Protein AF-A0A517KWH1-F1 (afdb_monomer_lite)

Foldseek 3Di:
DPVVVVDCCPPPDDLVVLQVVLLQQLEAPDAQELDDDPPDDDDPPGDDTNGNVVVCPPDPVSVVSDDNLSNQQVHEHEYAALQSVQRVLQVCVPPPRARAHYEYEPLPVDPVPVVRLVLLLVQQQQDPDDDVPSCVPRPHCCRSRVNHAEYEYECANPPDPLDPVVLVSLLSNLNRAAAHQKYKYKAFACQVVPPPCNPPDLQQDAQVNGRNRPPVVSCLCVVVSRVRNHDDDQQQKKWWWADDDGMIMIMIGGNVSQCVVQNPVSVVCLDPDLDAHSGTHMHRSVVNNCSSPVSDGPPDD

InterPro domains:
  IPR038883 Uncharacterized protein AN11006-like [PTHR42085] (2-237)
  IPR045518 2EXR domain [PF20150] (8-93)

Radius of gyration: 21.75 Å; chains: 1; bounding box: 51×53×61 Å

Organism: NCBI:txid50376

Secondary structure (DSSP, 8-state):
--HHHH-HHHHTS-HHHHHHHHHHHH--SS-EES---TTSPPPTTSPPP---HHHHTS-HHHHHH--SHHHHHSSPEEESSHHHHHHHHHHTTT-SS---EEEEEGGG--GGGHHHHHHHHHHH----SS-HHHHHHH--HHHH-TT--EEEEE-TT------HHHHHHHHHHHTS--SBSEEEEEEE-TTTT-TT-TTTTTTT--GGGGSS-S-TTT-TTHHHHHHHHB-S-GGGEEEEEEEETTEEEEEEEEHHHHHHHHHHHHHHHHHH-----SSEEEEEHHHHHHHHHH-------

Structure (mmCIF, N/CA/C/O backbone):
data_AF-A0A517KWH1-F1
#
_entry.id   AF-A0A517KWH1-F1
#
loop_
_atom_site.group_PDB
_atom_site.id
_atom_site.type_symbol
_atom_site.label_atom_id
_atom_site.label_alt_id
_atom_site.label_comp_id
_atom_site.label_asym_id
_atom_site.label_entity_id
_atom_site.label_seq_id
_atom_site.pdbx_PDB_ins_code
_atom_site.Cartn_x
_atom_site.Cartn_y
_atom_site.Cartn_z
_atom_site.occupancy
_atom_site.B_iso_or_equiv
_atom_site.auth_seq_id
_atom_site.auth_comp_id
_atom_site.auth_asym_id
_atom_site.auth_atom_id
_atom_site.pdbx_PDB_model_num
ATOM 1 N N . MET A 1 1 ? 31.999 -21.031 -29.086 1.00 64.69 1 MET A N 1
ATOM 2 C CA . MET A 1 1 ? 31.135 -21.518 -27.987 1.00 64.69 1 MET A CA 1
ATOM 3 C C . MET A 1 1 ? 30.601 -20.311 -27.239 1.00 64.69 1 MET A C 1
ATOM 5 O O . MET A 1 1 ? 31.388 -19.406 -26.995 1.00 64.69 1 MET A O 1
ATOM 9 N N . ASP A 1 2 ? 29.305 -20.266 -26.923 1.00 76.69 2 ASP A N 1
ATOM 10 C CA . ASP A 1 2 ? 28.747 -19.194 -26.087 1.00 76.69 2 ASP A CA 1
ATOM 11 C C . ASP A 1 2 ? 29.111 -19.473 -24.615 1.00 76.69 2 ASP A C 1
ATOM 13 O O . ASP A 1 2 ? 28.634 -20.470 -24.061 1.00 76.69 2 ASP A O 1
ATOM 17 N N . PRO A 1 3 ? 29.953 -18.645 -23.967 1.00 76.50 3 PRO A N 1
ATOM 18 C CA . PRO A 1 3 ? 30.351 -18.855 -22.574 1.00 76.50 3 PRO A CA 1
ATOM 19 C C . PRO A 1 3 ? 29.153 -18.869 -21.608 1.00 76.50 3 PRO A C 1
ATOM 21 O O . PRO A 1 3 ? 29.244 -19.447 -20.524 1.00 76.50 3 PRO A O 1
ATOM 24 N N . GLN A 1 4 ? 27.995 -18.317 -21.996 1.00 76.81 4 GLN A N 1
ATOM 25 C CA . GLN A 1 4 ? 26.771 -18.362 -21.188 1.00 76.81 4 GLN A CA 1
ATOM 26 C C . GLN A 1 4 ? 26.164 -19.770 -21.094 1.00 76.81 4 GLN A C 1
ATOM 28 O O . GLN A 1 4 ? 25.470 -20.065 -20.119 1.00 76.81 4 GLN A O 1
ATOM 33 N N . LEU A 1 5 ? 26.438 -20.657 -22.058 1.00 75.56 5 LEU A N 1
ATOM 34 C CA . LEU A 1 5 ? 25.998 -22.059 -22.014 1.00 75.56 5 LEU A CA 1
ATOM 35 C C . LEU A 1 5 ? 26.851 -22.909 -21.062 1.00 75.56 5 LEU A C 1
ATOM 37 O O . LEU A 1 5 ? 26.390 -23.945 -20.592 1.00 75.56 5 LEU A O 1
ATOM 41 N N . GLN A 1 6 ? 28.068 -22.459 -20.751 1.00 83.00 6 GLN A N 1
ATOM 42 C CA . GLN A 1 6 ? 29.006 -23.156 -19.863 1.00 83.00 6 GLN A CA 1
ATOM 43 C C . GLN A 1 6 ? 28.975 -22.641 -18.421 1.00 83.00 6 GLN A C 1
ATOM 45 O O . GLN A 1 6 ? 29.622 -23.210 -17.544 1.00 83.00 6 GLN A O 1
ATOM 50 N N . SER A 1 7 ? 28.224 -21.570 -18.152 1.00 87.12 7 SER A N 1
ATOM 51 C CA . SER A 1 7 ? 28.117 -21.013 -16.808 1.00 87.12 7 SER A CA 1
ATOM 52 C C . SER A 1 7 ? 27.519 -22.043 -15.837 1.00 87.12 7 SER A C 1
ATOM 54 O O . SER A 1 7 ? 26.443 -22.588 -16.117 1.00 87.12 7 SER A O 1
ATOM 56 N N . PRO A 1 8 ? 28.142 -22.281 -14.666 1.00 90.38 8 PRO A N 1
ATOM 57 C CA . PRO A 1 8 ? 27.564 -23.114 -13.610 1.00 90.38 8 PRO A CA 1
ATOM 58 C C . PRO A 1 8 ? 26.170 -22.643 -13.183 1.00 90.38 8 PRO A C 1
ATOM 60 O O . PRO A 1 8 ? 25.325 -23.464 -12.839 1.00 90.38 8 PRO A O 1
ATOM 63 N N . PHE A 1 9 ? 25.903 -21.336 -13.277 1.00 91.00 9 PHE A N 1
ATOM 64 C CA . PHE A 1 9 ? 24.603 -20.755 -12.951 1.00 91.00 9 PHE A CA 1
ATOM 65 C C . PHE A 1 9 ? 23.480 -21.291 -13.843 1.00 91.00 9 PHE A C 1
ATOM 67 O O . PHE A 1 9 ? 22.377 -21.505 -13.370 1.00 91.00 9 PHE A O 1
ATOM 74 N N . PHE A 1 10 ? 23.749 -21.547 -15.123 1.00 92.06 10 PHE A N 1
ATOM 75 C CA . PHE A 1 10 ? 22.728 -22.043 -16.048 1.00 92.06 10 PHE A CA 1
ATOM 76 C C . PHE A 1 10 ? 22.776 -23.552 -16.272 1.00 92.06 10 PHE A C 1
ATOM 78 O O . PHE A 1 10 ? 21.765 -24.142 -16.641 1.00 92.06 10 PHE A O 1
ATOM 85 N N . SER A 1 11 ? 23.946 -24.164 -16.093 1.00 91.38 11 SER A N 1
ATOM 86 C CA . SER A 1 11 ? 24.146 -25.600 -16.316 1.00 91.38 11 SER A CA 1
ATOM 87 C C . SER A 1 11 ? 23.861 -26.451 -15.080 1.00 91.38 11 SER A C 1
ATOM 89 O O . SER A 1 11 ? 23.525 -27.621 -15.231 1.00 91.38 11 SER A O 1
ATOM 91 N N . ARG A 1 12 ? 23.998 -25.895 -13.867 1.00 93.81 12 ARG A N 1
ATOM 92 C CA . ARG A 1 12 ? 23.832 -26.648 -12.610 1.00 93.81 12 ARG A CA 1
ATOM 93 C C . ARG A 1 12 ? 22.640 -26.207 -11.777 1.00 93.81 12 ARG A C 1
ATOM 95 O O . ARG A 1 12 ? 22.111 -27.022 -11.032 1.00 93.81 12 ARG A O 1
ATOM 102 N N . LEU A 1 13 ? 22.245 -24.938 -11.857 1.00 94.50 13 LEU A N 1
ATOM 103 C CA . LEU A 1 13 ? 21.139 -24.425 -11.056 1.00 94.50 13 LEU A CA 1
ATOM 104 C C . LEU A 1 13 ? 19.813 -24.672 -11.793 1.00 94.50 13 LEU A C 1
ATOM 106 O O . LEU A 1 13 ? 19.693 -24.204 -12.924 1.00 94.50 13 LEU A O 1
ATOM 110 N N . PRO A 1 14 ? 18.827 -25.367 -11.200 1.00 95.00 14 PRO A N 1
ATOM 111 C CA . PRO A 1 14 ? 17.491 -25.525 -11.779 1.00 95.00 14 PRO A CA 1
ATOM 112 C C . PRO A 1 14 ? 16.795 -24.183 -12.033 1.00 95.00 14 PRO A C 1
ATOM 114 O O . PRO A 1 14 ? 17.119 -23.183 -11.386 1.00 95.00 14 PRO A O 1
ATOM 117 N N . GLY A 1 15 ? 15.844 -24.162 -12.972 1.00 93.31 15 GLY A N 1
ATOM 118 C CA . GLY A 1 15 ? 15.121 -22.942 -13.354 1.00 93.31 15 GLY A CA 1
ATOM 119 C C . GLY A 1 15 ? 14.410 -22.290 -12.171 1.00 93.31 15 GLY A C 1
ATOM 120 O O . GLY A 1 15 ? 14.522 -21.086 -11.977 1.00 93.31 15 GLY A O 1
ATOM 121 N N . GLU A 1 16 ? 13.829 -23.103 -11.296 1.00 95.81 16 GLU A N 1
ATOM 122 C CA . GLU A 1 16 ? 13.066 -22.684 -10.122 1.00 95.81 16 GLU A CA 1
ATOM 123 C C . GLU A 1 16 ? 13.925 -21.905 -9.118 1.00 95.81 16 GLU A C 1
ATOM 125 O O . GLU A 1 16 ? 13.486 -20.914 -8.534 1.00 95.81 16 GLU A O 1
ATOM 130 N N . LEU A 1 17 ? 15.179 -22.324 -8.917 1.00 96.19 17 LEU A N 1
ATOM 131 C CA . LEU A 1 17 ? 16.104 -21.600 -8.044 1.00 96.19 17 LEU A CA 1
ATOM 132 C C . LEU A 1 17 ? 16.563 -20.292 -8.692 1.00 96.19 17 LEU A C 1
ATOM 134 O O . LEU A 1 17 ? 16.778 -19.305 -7.989 1.00 96.19 17 LEU A O 1
ATOM 138 N N . ARG A 1 18 ? 16.674 -20.249 -10.025 1.00 95.06 18 ARG A N 1
ATOM 139 C CA . ARG A 1 18 ? 16.948 -18.993 -10.732 1.00 95.06 18 ARG A CA 1
ATOM 140 C C . ARG A 1 18 ? 15.763 -18.031 -10.630 1.00 95.06 18 ARG A C 1
ATOM 142 O O . ARG A 1 18 ? 15.989 -16.870 -10.301 1.00 95.06 18 ARG A O 1
ATOM 149 N N . ASP A 1 19 ? 14.531 -18.519 -10.772 1.00 94.75 19 ASP A N 1
ATOM 150 C CA . ASP A 1 19 ? 13.294 -17.754 -10.555 1.00 94.75 19 ASP A CA 1
ATOM 151 C C . ASP A 1 19 ? 13.227 -17.131 -9.160 1.00 94.75 19 ASP A C 1
ATOM 153 O O . ASP A 1 19 ? 12.884 -15.953 -9.007 1.00 94.75 19 ASP A O 1
ATOM 157 N N . GLN A 1 20 ? 13.608 -17.891 -8.131 1.00 95.50 20 GLN A N 1
ATOM 158 C CA . GLN A 1 20 ? 13.705 -17.368 -6.768 1.00 95.50 20 GLN A CA 1
ATOM 159 C C . GLN A 1 20 ? 14.752 -16.254 -6.669 1.00 95.50 20 GLN A C 1
ATOM 161 O O . GLN A 1 20 ? 14.466 -15.199 -6.106 1.00 95.50 20 GLN A O 1
ATOM 166 N N . ILE A 1 21 ? 15.937 -16.439 -7.259 1.00 94.94 21 ILE A N 1
ATOM 167 C CA . ILE A 1 21 ? 16.989 -15.410 -7.276 1.00 94.94 21 ILE A CA 1
ATOM 168 C C . ILE A 1 21 ? 16.507 -14.141 -7.989 1.00 94.94 21 ILE A C 1
ATOM 170 O O . ILE A 1 21 ? 16.713 -13.040 -7.477 1.00 94.94 21 ILE A O 1
ATOM 174 N N . TRP A 1 22 ? 15.848 -14.269 -9.144 1.00 94.94 22 TRP A N 1
ATOM 175 C CA . TRP A 1 22 ? 15.300 -13.122 -9.875 1.00 94.94 22 TRP A CA 1
ATOM 176 C C . TRP A 1 22 ? 14.223 -12.412 -9.067 1.00 94.94 22 TRP A C 1
ATOM 178 O O . TRP A 1 22 ? 14.231 -11.186 -8.984 1.00 94.94 22 TRP A O 1
ATOM 188 N N . THR A 1 23 ? 13.349 -13.178 -8.416 1.00 95.38 23 THR A N 1
ATOM 189 C CA . THR A 1 23 ? 12.332 -12.651 -7.507 1.00 95.38 23 THR A CA 1
ATOM 190 C C . THR A 1 23 ? 12.981 -11.823 -6.403 1.00 95.38 23 THR A C 1
ATOM 192 O O . THR A 1 23 ? 12.647 -10.651 -6.274 1.00 95.38 23 THR A O 1
ATOM 195 N N . TYR A 1 24 ? 13.962 -12.371 -5.678 1.00 95.00 24 TYR A N 1
ATOM 196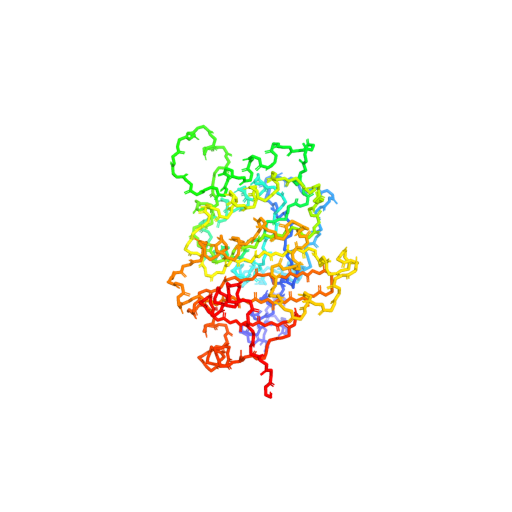 C CA . TYR A 1 24 ? 14.674 -11.634 -4.628 1.00 95.00 24 TYR A CA 1
ATOM 197 C C . TYR A 1 24 ? 15.389 -10.388 -5.159 1.00 95.00 24 TYR A C 1
ATOM 199 O O . TYR A 1 24 ? 15.424 -9.364 -4.484 1.00 95.00 24 TYR A O 1
ATOM 207 N N . ALA A 1 25 ? 15.934 -10.442 -6.375 1.00 95.31 25 ALA A N 1
ATOM 208 C CA . ALA A 1 25 ? 16.577 -9.292 -7.003 1.00 95.31 25 ALA A CA 1
ATOM 209 C C . ALA A 1 25 ? 15.582 -8.194 -7.430 1.00 95.31 25 ALA A C 1
ATOM 211 O O . ALA A 1 25 ? 15.972 -7.027 -7.520 1.00 95.31 25 ALA A O 1
ATOM 212 N N . LEU A 1 26 ? 14.325 -8.552 -7.707 1.00 95.69 26 LEU A N 1
ATOM 213 C CA . LEU A 1 26 ? 13.259 -7.638 -8.130 1.00 95.69 26 LEU A CA 1
ATOM 214 C C . LEU A 1 26 ? 12.362 -7.162 -6.983 1.00 95.69 26 LEU A C 1
ATOM 216 O O . LEU A 1 26 ? 11.577 -6.240 -7.191 1.00 95.69 26 LEU A O 1
ATOM 220 N N . THR A 1 27 ? 12.466 -7.751 -5.795 1.00 95.06 27 THR A N 1
ATOM 221 C CA . THR A 1 27 ? 11.714 -7.339 -4.604 1.00 95.06 27 THR A CA 1
ATOM 222 C C . THR A 1 27 ? 12.577 -6.518 -3.659 1.00 95.06 27 THR A C 1
ATOM 224 O O . THR A 1 27 ? 13.690 -6.916 -3.325 1.00 95.06 27 THR A O 1
ATOM 227 N N . SER A 1 28 ? 12.044 -5.401 -3.183 1.00 94.25 28 SER A N 1
ATOM 228 C CA . SER A 1 28 ? 12.644 -4.569 -2.150 1.00 94.25 28 SER A CA 1
ATOM 229 C C . SER A 1 28 ? 11.889 -4.732 -0.834 1.00 94.25 28 SER A C 1
ATOM 231 O O . SER A 1 28 ? 10.670 -4.893 -0.820 1.00 94.25 28 SER A O 1
ATOM 233 N N . SER A 1 29 ? 12.616 -4.678 0.283 1.00 90.94 29 SER A N 1
ATOM 234 C CA . SER A 1 29 ? 12.021 -4.598 1.622 1.00 90.94 29 SER A CA 1
ATOM 235 C C . SER A 1 29 ? 11.370 -3.238 1.882 1.00 90.94 29 SER A C 1
ATOM 237 O O . SER A 1 29 ? 10.411 -3.134 2.647 1.00 90.94 29 SER A O 1
ATOM 239 N N . ASP A 1 30 ? 11.889 -2.192 1.238 1.00 92.12 30 ASP A N 1
ATOM 240 C CA . ASP A 1 30 ? 11.407 -0.823 1.365 1.00 92.12 30 ASP A CA 1
ATOM 241 C C . ASP A 1 30 ? 10.475 -0.448 0.209 1.00 92.12 30 ASP A C 1
ATOM 243 O O . ASP A 1 30 ? 10.479 -1.063 -0.857 1.00 92.12 30 ASP A O 1
ATOM 247 N N . ALA A 1 31 ? 9.666 0.594 0.408 1.00 93.44 31 ALA A N 1
ATOM 248 C CA . ALA A 1 31 ? 8.836 1.119 -0.669 1.00 93.44 31 ALA A CA 1
ATOM 249 C C . ALA A 1 31 ? 9.701 1.709 -1.796 1.00 93.44 31 ALA A C 1
ATOM 251 O O . ALA A 1 31 ? 10.648 2.459 -1.537 1.00 93.44 31 ALA A O 1
ATOM 252 N N . ILE A 1 32 ? 9.332 1.440 -3.048 1.00 95.00 32 ILE A N 1
ATOM 253 C CA . ILE A 1 32 ? 9.915 2.104 -4.216 1.00 95.00 32 ILE A CA 1
ATOM 254 C C . ILE A 1 32 ? 9.277 3.492 -4.315 1.00 95.00 32 ILE A C 1
ATOM 256 O O . ILE A 1 32 ? 8.097 3.608 -4.636 1.00 95.00 32 ILE A O 1
ATOM 260 N N . VAL A 1 33 ? 10.048 4.532 -3.992 1.00 93.81 33 VAL A N 1
ATOM 261 C CA . VAL A 1 33 ? 9.560 5.915 -3.886 1.00 93.81 33 VAL A CA 1
ATOM 262 C C . VAL A 1 33 ? 9.630 6.632 -5.232 1.00 93.81 33 VAL A C 1
ATOM 264 O O . VAL A 1 33 ? 10.682 6.618 -5.872 1.00 93.81 33 VAL A O 1
ATOM 267 N N . ASP A 1 34 ? 8.516 7.255 -5.620 1.00 92.69 34 ASP A N 1
ATOM 268 C CA . ASP A 1 34 ? 8.318 8.068 -6.825 1.00 92.69 34 ASP A CA 1
ATOM 269 C C . ASP A 1 34 ? 8.974 7.456 -8.073 1.00 92.69 34 ASP A C 1
ATOM 271 O O . ASP A 1 34 ? 9.862 8.061 -8.688 1.00 92.69 34 ASP A O 1
ATOM 275 N N . PRO A 1 35 ? 8.597 6.218 -8.447 1.00 92.12 35 PRO A N 1
ATOM 276 C CA . PRO A 1 35 ? 9.143 5.589 -9.636 1.00 92.12 35 PRO A CA 1
ATOM 277 C C . PRO A 1 35 ? 8.790 6.412 -10.883 1.00 92.12 35 PRO A C 1
ATOM 279 O O . PRO A 1 35 ? 7.639 6.777 -11.108 1.00 92.12 35 PRO A O 1
ATOM 282 N N . THR A 1 36 ? 9.786 6.672 -11.730 1.00 86.88 36 THR A N 1
ATOM 283 C CA . THR A 1 36 ? 9.603 7.385 -12.998 1.00 86.88 36 THR A CA 1
ATOM 284 C C . THR A 1 36 ? 9.852 6.471 -14.193 1.00 86.88 36 THR A C 1
ATOM 286 O O . THR A 1 36 ? 10.631 5.515 -14.123 1.00 86.88 36 THR A O 1
ATOM 289 N N . ILE A 1 37 ? 9.187 6.782 -15.305 1.00 85.12 37 ILE A N 1
ATOM 290 C CA . ILE A 1 37 ? 9.353 6.117 -16.601 1.00 85.12 37 ILE A CA 1
ATOM 291 C C . ILE A 1 37 ? 9.860 7.179 -17.588 1.00 85.12 37 ILE A C 1
ATOM 293 O O . ILE A 1 37 ? 9.377 8.315 -17.536 1.00 85.12 37 ILE A O 1
ATOM 297 N N . PRO A 1 38 ? 10.833 6.860 -18.466 1.00 81.31 38 PRO A N 1
ATOM 298 C CA . PRO A 1 38 ? 11.287 7.787 -19.498 1.00 81.31 38 PRO A CA 1
ATOM 299 C C . PRO A 1 38 ? 10.110 8.357 -20.310 1.00 81.31 38 PRO A C 1
ATOM 301 O O . PRO A 1 38 ? 9.181 7.611 -20.615 1.00 81.31 38 PRO A O 1
ATOM 304 N N . PRO A 1 39 ? 10.137 9.652 -20.676 1.00 76.75 39 PRO A N 1
ATOM 305 C CA . PRO A 1 39 ? 11.286 10.563 -20.641 1.00 76.75 39 PRO A CA 1
ATOM 306 C C . PRO A 1 39 ? 11.468 11.345 -19.327 1.00 76.75 39 PRO A C 1
ATOM 308 O O . PRO A 1 39 ? 12.351 12.197 -19.257 1.00 76.75 39 PRO A O 1
ATOM 311 N N . TYR A 1 40 ? 10.664 11.091 -18.291 1.00 74.31 40 TYR A N 1
ATOM 312 C CA . TYR A 1 40 ? 10.671 11.917 -17.083 1.00 74.31 40 TYR A CA 1
ATOM 313 C C . TYR A 1 40 ? 11.932 11.671 -16.242 1.00 74.31 40 TYR A C 1
ATOM 315 O O . TYR A 1 40 ? 12.158 10.544 -15.777 1.00 74.31 40 TYR A O 1
ATOM 323 N N . PRO A 1 41 ? 12.779 12.699 -16.040 1.00 69.31 41 PRO A N 1
ATOM 324 C CA . PRO A 1 41 ? 14.007 12.535 -15.288 1.00 69.31 41 PRO A CA 1
ATOM 325 C C . PRO A 1 41 ? 13.679 12.260 -13.823 1.00 69.31 41 PRO A C 1
ATOM 327 O O . PRO A 1 41 ? 12.783 12.869 -13.239 1.00 69.31 41 PRO A O 1
ATOM 330 N N . ARG A 1 42 ? 14.448 11.356 -13.211 1.00 71.00 42 ARG A N 1
ATOM 331 C CA . ARG A 1 42 ? 14.459 11.251 -11.754 1.00 71.00 42 ARG A CA 1
ATOM 332 C C . ARG A 1 42 ? 14.964 12.562 -11.176 1.00 71.00 42 ARG A C 1
ATOM 334 O O . ARG A 1 42 ? 15.984 13.082 -11.630 1.00 71.00 42 ARG A O 1
ATOM 341 N N . THR A 1 43 ? 14.284 13.082 -10.165 1.00 67.31 43 THR A N 1
ATOM 342 C CA . THR A 1 43 ? 14.827 14.209 -9.405 1.00 67.31 43 THR A CA 1
ATOM 343 C C . THR A 1 43 ? 15.929 13.699 -8.472 1.00 67.31 43 THR A C 1
ATOM 345 O O . THR A 1 43 ? 15.909 12.548 -8.033 1.00 67.31 43 THR A O 1
ATOM 348 N N . ASN A 1 44 ? 16.898 14.554 -8.129 1.00 56.84 44 ASN A N 1
ATOM 349 C CA . ASN A 1 44 ? 18.002 14.202 -7.217 1.00 56.84 44 ASN A CA 1
ATOM 350 C C . ASN A 1 44 ? 17.532 13.793 -5.805 1.00 56.84 44 ASN A C 1
ATOM 352 O O . ASN A 1 44 ? 18.326 13.308 -5.004 1.00 56.84 44 ASN A O 1
ATOM 356 N N . PHE A 1 45 ? 16.250 13.995 -5.499 1.00 61.88 45 PHE A N 1
ATOM 3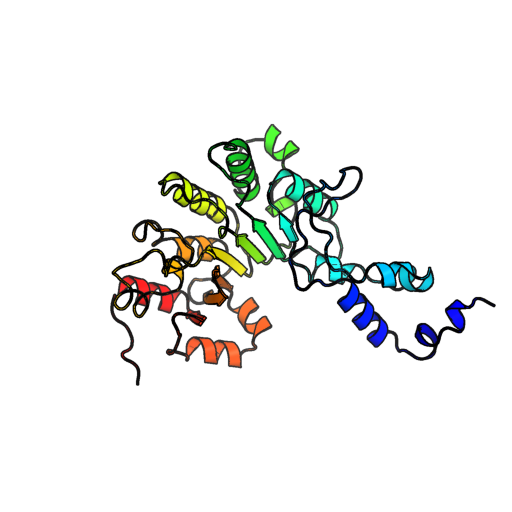57 C CA . PHE A 1 45 ? 15.631 13.692 -4.213 1.00 61.88 45 PHE A CA 1
ATOM 358 C C . PHE A 1 45 ? 14.979 12.303 -4.166 1.00 61.88 45 PHE A C 1
ATOM 360 O O . PHE A 1 45 ? 14.516 11.889 -3.104 1.00 61.88 45 PHE A O 1
ATOM 367 N N . GLN A 1 46 ? 14.961 11.565 -5.282 1.00 73.38 46 GLN A N 1
ATOM 368 C CA . GLN A 1 46 ? 14.394 10.219 -5.336 1.00 73.38 46 GLN A CA 1
ATOM 369 C C . GLN A 1 46 ? 15.446 9.175 -4.941 1.00 73.38 46 GLN A C 1
ATOM 371 O O . GLN A 1 46 ? 16.426 8.981 -5.672 1.00 73.38 46 GLN A O 1
ATOM 376 N N . PRO A 1 47 ? 15.275 8.469 -3.808 1.00 79.00 47 PRO A N 1
ATOM 377 C CA . PRO A 1 47 ? 16.217 7.438 -3.408 1.00 79.00 47 PRO A CA 1
ATOM 378 C C . PRO A 1 47 ? 16.266 6.332 -4.468 1.00 79.00 47 PRO A C 1
ATOM 380 O O . PRO A 1 47 ? 15.247 5.890 -5.007 1.00 79.00 47 PRO A O 1
ATOM 383 N N . LYS A 1 48 ? 17.474 5.857 -4.787 1.00 81.25 48 LYS A N 1
ATOM 384 C CA . LYS A 1 48 ? 17.623 4.678 -5.641 1.00 81.25 48 LYS A CA 1
ATOM 385 C C . LYS A 1 48 ? 17.083 3.469 -4.867 1.00 81.25 48 LYS A C 1
ATOM 387 O O . LYS A 1 48 ? 17.603 3.199 -3.785 1.00 81.25 48 LYS A O 1
ATOM 392 N N . PRO A 1 49 ? 16.083 2.739 -5.391 1.00 83.50 49 PRO A N 1
ATOM 393 C CA . PRO A 1 49 ? 15.580 1.567 -4.696 1.00 83.50 49 PRO A CA 1
ATOM 394 C C . PRO A 1 49 ? 16.696 0.523 -4.605 1.00 83.50 49 PRO A C 1
ATOM 396 O O . PRO A 1 49 ? 17.460 0.328 -5.560 1.00 83.50 49 PRO A O 1
ATOM 399 N N . SER A 1 50 ? 16.798 -0.133 -3.450 1.00 86.19 50 SER A N 1
ATOM 400 C CA . SER A 1 50 ? 17.729 -1.241 -3.246 1.00 86.19 50 SER A CA 1
ATOM 401 C C . SER A 1 50 ? 17.170 -2.477 -3.948 1.00 86.19 50 SER A C 1
ATOM 403 O O . SER A 1 50 ? 16.424 -3.259 -3.363 1.00 86.19 50 SER A O 1
ATOM 405 N N . LEU A 1 51 ? 17.459 -2.585 -5.246 1.00 89.19 51 LEU A N 1
ATOM 406 C CA . LEU A 1 51 ? 17.110 -3.723 -6.094 1.00 89.19 51 LEU A CA 1
ATOM 407 C C . LEU A 1 51 ? 18.385 -4.367 -6.640 1.00 89.19 51 LEU A C 1
ATOM 409 O O . LEU A 1 51 ? 19.345 -3.679 -7.002 1.00 89.19 51 LEU A O 1
ATOM 413 N N . GLY A 1 52 ? 18.357 -5.686 -6.807 1.00 88.69 52 GLY A N 1
ATOM 414 C CA . GLY A 1 52 ? 19.434 -6.490 -7.386 1.00 88.69 52 GLY A CA 1
ATOM 415 C C . GLY A 1 52 ? 19.568 -6.362 -8.908 1.00 88.69 52 GLY A C 1
ATOM 416 O O . GLY A 1 52 ? 20.045 -7.285 -9.560 1.00 88.69 52 GLY A O 1
ATOM 417 N N . VAL A 1 53 ? 19.164 -5.235 -9.508 1.00 87.62 53 VAL A N 1
ATOM 418 C CA . VAL A 1 53 ? 19.109 -5.056 -10.974 1.00 87.62 53 VAL A CA 1
ATOM 419 C C . VAL A 1 53 ? 20.465 -5.185 -11.667 1.00 87.62 53 VAL A C 1
ATOM 421 O O . VAL A 1 53 ? 20.509 -5.497 -12.854 1.00 87.62 53 VAL A O 1
ATOM 424 N N . SER A 1 54 ? 21.576 -4.976 -10.952 1.00 87.94 54 SER A N 1
ATOM 425 C CA . SER A 1 54 ? 22.921 -5.204 -11.496 1.00 87.94 54 SER A CA 1
ATOM 426 C C . SER A 1 54 ? 23.112 -6.662 -11.911 1.00 87.94 54 SER A C 1
ATOM 428 O O . SER A 1 54 ? 23.624 -6.919 -12.996 1.00 87.94 54 SER A O 1
ATOM 430 N N . LEU A 1 55 ? 22.617 -7.608 -11.101 1.00 88.25 55 LEU A N 1
ATOM 431 C CA . LEU A 1 55 ? 22.643 -9.034 -11.427 1.00 88.25 55 LEU A CA 1
ATOM 432 C C . LEU A 1 55 ? 21.840 -9.310 -12.702 1.00 88.25 55 LEU A C 1
ATOM 434 O O . LEU A 1 55 ? 22.306 -10.008 -13.602 1.00 88.25 55 LEU A O 1
ATOM 438 N N . LEU A 1 56 ? 20.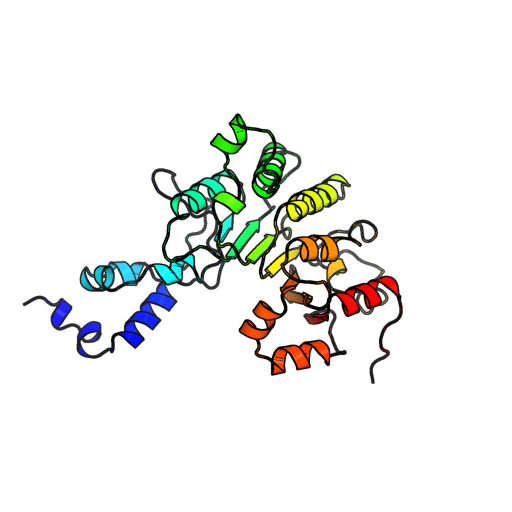664 -8.693 -12.808 1.00 88.12 56 LEU A N 1
ATOM 439 C CA . LEU A 1 56 ? 19.733 -8.877 -13.922 1.00 88.12 56 LEU A CA 1
ATOM 440 C C . LEU A 1 56 ? 20.271 -8.349 -15.261 1.00 88.12 56 LEU A C 1
ATOM 442 O O . LEU A 1 56 ? 19.818 -8.761 -16.325 1.00 88.12 56 LEU A O 1
ATOM 446 N N . ARG A 1 57 ? 21.264 -7.456 -15.216 1.00 88.56 57 ARG A N 1
ATOM 447 C CA . ARG A 1 57 ? 21.910 -6.861 -16.394 1.00 88.56 57 ARG A CA 1
ATOM 448 C C . ARG A 1 57 ? 23.248 -7.512 -16.748 1.00 88.56 57 ARG A C 1
ATOM 450 O O . ARG A 1 57 ? 23.943 -7.014 -17.627 1.00 88.56 57 ARG A O 1
ATOM 457 N N . THR A 1 58 ? 23.616 -8.613 -16.088 1.00 89.38 58 THR A N 1
ATOM 458 C CA . THR A 1 58 ? 24.943 -9.229 -16.261 1.00 89.38 58 THR A CA 1
ATOM 459 C C . THR A 1 58 ? 25.114 -9.885 -17.633 1.00 89.38 58 THR A C 1
ATOM 461 O O . THR A 1 58 ? 26.180 -9.776 -18.234 1.00 89.38 58 THR A O 1
ATOM 464 N N . CYS A 1 59 ? 24.091 -10.575 -18.155 1.00 88.38 59 CYS A N 1
ATOM 465 C CA . CYS A 1 59 ? 24.167 -11.191 -19.482 1.00 88.38 59 CYS A CA 1
ATOM 466 C C . CYS A 1 59 ? 22.808 -11.286 -20.190 1.00 88.38 59 CYS A C 1
ATOM 468 O O . CYS A 1 59 ? 21.748 -11.186 -19.571 1.00 88.38 59 CYS A O 1
ATOM 470 N N . LYS A 1 60 ? 22.855 -11.514 -21.510 1.00 89.56 60 LYS A N 1
ATOM 471 C CA . LYS A 1 60 ? 21.666 -11.598 -22.376 1.00 89.56 60 LYS A CA 1
ATOM 472 C C . LYS A 1 60 ? 20.729 -12.730 -21.965 1.00 89.56 60 LYS A C 1
ATOM 474 O O . LYS A 1 60 ? 19.518 -12.550 -22.012 1.00 89.56 60 LYS A O 1
ATOM 479 N N . ARG A 1 61 ? 21.276 -13.875 -21.547 1.00 91.19 61 ARG A N 1
ATOM 480 C CA . ARG A 1 61 ? 20.466 -15.019 -21.125 1.00 91.19 61 ARG A CA 1
ATOM 481 C C . ARG A 1 61 ? 19.679 -14.733 -19.850 1.00 91.19 61 ARG A C 1
ATOM 483 O O . ARG A 1 61 ? 18.504 -15.059 -19.804 1.00 91.19 61 ARG A O 1
ATOM 490 N N . ILE A 1 62 ? 20.289 -14.066 -18.863 1.00 92.31 62 ILE A N 1
ATOM 491 C CA . ILE A 1 62 ? 19.563 -13.605 -17.671 1.00 92.31 62 ILE A CA 1
ATOM 492 C C . ILE A 1 62 ? 18.408 -12.693 -18.109 1.00 92.31 62 ILE A C 1
ATOM 494 O O . ILE A 1 62 ? 17.264 -12.965 -17.777 1.00 92.31 62 ILE A O 1
ATOM 498 N N . HIS A 1 63 ? 18.686 -11.677 -18.932 1.00 89.44 63 HIS A N 1
ATOM 499 C CA . HIS A 1 63 ? 17.657 -10.759 -19.434 1.00 89.44 63 HIS A CA 1
ATOM 500 C C . HIS A 1 63 ? 16.510 -11.464 -20.184 1.00 89.44 63 HIS A C 1
ATOM 502 O O . HIS A 1 63 ? 15.380 -10.992 -20.142 1.00 89.44 63 HIS A O 1
ATOM 508 N N . ALA A 1 64 ? 16.788 -12.568 -20.882 1.00 90.25 64 ALA A N 1
ATOM 509 C CA . ALA A 1 64 ? 15.778 -13.334 -21.609 1.00 90.25 64 ALA A CA 1
ATOM 510 C C . ALA A 1 64 ? 14.937 -14.262 -20.712 1.00 90.25 64 ALA A C 1
ATOM 512 O O . ALA A 1 64 ? 13.789 -14.528 -21.051 1.00 90.25 64 ALA A O 1
ATOM 513 N N . GLU A 1 65 ? 15.492 -14.764 -19.603 1.00 91.94 65 GLU A N 1
ATOM 514 C CA . GLU A 1 65 ? 14.783 -15.671 -18.684 1.00 91.94 65 GLU A CA 1
ATOM 515 C C . GLU A 1 65 ? 13.969 -14.922 -17.606 1.00 91.94 65 GLU A C 1
ATOM 517 O O . GLU A 1 65 ? 13.001 -15.469 -17.086 1.00 91.94 65 GLU A O 1
ATOM 522 N N . ILE A 1 66 ? 14.323 -13.675 -17.266 1.00 92.88 66 ILE A N 1
ATOM 523 C CA . ILE A 1 66 ? 13.669 -12.940 -16.171 1.00 92.88 66 ILE A CA 1
ATOM 524 C C . ILE A 1 66 ? 12.207 -12.606 -16.483 1.00 92.88 66 ILE A C 1
ATOM 526 O O . ILE A 1 66 ? 11.897 -11.901 -17.443 1.00 92.88 66 ILE A O 1
ATOM 530 N N . SER A 1 67 ? 11.327 -12.959 -15.547 1.00 92.44 67 SER A N 1
ATOM 531 C CA . SER A 1 67 ? 10.000 -12.357 -15.431 1.00 92.44 67 SER A CA 1
ATOM 532 C C . SER A 1 67 ? 10.054 -11.068 -14.609 1.00 92.44 67 SER A C 1
ATOM 534 O O . SER A 1 67 ? 10.507 -11.070 -13.466 1.00 92.44 67 SER A O 1
ATOM 536 N N . VAL A 1 68 ? 9.547 -9.961 -15.162 1.00 91.75 68 VAL A N 1
ATOM 537 C CA . VAL A 1 68 ? 9.405 -8.684 -14.432 1.00 91.75 68 VAL A CA 1
ATOM 538 C C . VAL A 1 68 ? 8.205 -8.670 -13.485 1.00 91.75 68 VAL A C 1
ATOM 540 O O . VAL A 1 68 ? 8.057 -7.730 -12.710 1.00 91.75 68 VAL A O 1
ATOM 543 N N . ALA A 1 69 ? 7.359 -9.704 -13.505 1.00 94.69 69 ALA A N 1
ATOM 544 C CA . ALA A 1 69 ? 6.137 -9.751 -12.709 1.00 94.69 69 ALA A CA 1
ATOM 545 C C . ALA A 1 69 ? 6.346 -9.480 -11.203 1.00 94.69 69 ALA A C 1
ATOM 547 O O . ALA A 1 69 ? 5.610 -8.657 -10.650 1.00 94.69 69 ALA A O 1
ATOM 548 N N . PRO A 1 70 ? 7.373 -10.056 -10.537 1.00 95.56 70 PRO A N 1
ATOM 549 C CA . PRO A 1 70 ? 7.625 -9.790 -9.122 1.00 95.56 70 PRO A CA 1
ATOM 550 C C . PRO A 1 70 ? 7.909 -8.318 -8.812 1.00 95.56 70 PRO A C 1
ATOM 552 O O . PRO A 1 70 ? 7.615 -7.871 -7.706 1.00 95.56 70 PRO A O 1
ATOM 555 N N . LEU A 1 71 ? 8.441 -7.552 -9.775 1.00 95.31 71 LEU A N 1
ATOM 556 C CA . LEU A 1 71 ? 8.697 -6.126 -9.587 1.00 95.31 71 LEU A CA 1
ATOM 557 C C . LEU A 1 71 ? 7.400 -5.371 -9.287 1.00 95.31 71 LEU A C 1
ATOM 559 O O . LEU A 1 71 ? 7.384 -4.525 -8.403 1.00 95.31 71 LEU A O 1
ATOM 563 N N . TYR A 1 72 ? 6.316 -5.691 -9.988 1.00 95.75 72 TYR A N 1
ATOM 564 C CA . TYR A 1 72 ? 5.054 -4.962 -9.877 1.00 95.75 72 TYR A CA 1
ATOM 565 C C . TYR A 1 72 ? 4.116 -5.564 -8.835 1.00 95.75 72 TYR A C 1
ATOM 567 O O . TYR A 1 72 ? 3.504 -4.834 -8.060 1.00 95.75 72 TYR A O 1
ATOM 575 N N . SER A 1 73 ? 4.041 -6.894 -8.764 1.00 95.56 73 SER A N 1
ATOM 576 C CA . SER A 1 73 ? 3.043 -7.566 -7.929 1.00 95.56 73 SER A CA 1
ATOM 577 C C . SER A 1 73 ? 3.475 -7.767 -6.473 1.00 95.56 73 SER A C 1
ATOM 579 O O . SER A 1 73 ? 2.653 -8.177 -5.657 1.00 95.56 73 SER A O 1
ATOM 581 N N . ARG A 1 74 ? 4.762 -7.573 -6.143 1.00 95.75 74 ARG A N 1
ATOM 582 C CA . ARG A 1 74 ? 5.308 -7.832 -4.793 1.00 95.75 74 ARG A CA 1
ATOM 583 C C . ARG A 1 74 ? 5.968 -6.628 -4.134 1.00 95.75 74 ARG A C 1
ATOM 585 O O . ARG A 1 74 ? 6.325 -6.717 -2.964 1.00 95.75 74 ARG A O 1
ATOM 592 N N . ASN A 1 75 ? 6.164 -5.532 -4.861 1.00 97.19 75 ASN A N 1
ATOM 593 C CA . ASN A 1 75 ? 6.709 -4.314 -4.280 1.00 97.19 75 ASN A CA 1
ATOM 594 C C . ASN A 1 75 ? 5.593 -3.351 -3.914 1.00 97.19 75 ASN A C 1
ATOM 596 O O . ASN A 1 75 ? 4.574 -3.255 -4.593 1.00 97.19 75 ASN A O 1
ATOM 600 N N . ARG A 1 76 ? 5.854 -2.583 -2.862 1.00 97.06 76 ARG A N 1
ATOM 601 C CA . ARG A 1 76 ? 5.060 -1.419 -2.495 1.00 97.06 76 ARG A CA 1
ATOM 602 C C . ARG A 1 76 ? 5.598 -0.198 -3.228 1.00 97.06 76 ARG A C 1
ATOM 604 O O . ARG A 1 76 ? 6.785 0.120 -3.100 1.00 97.06 76 ARG A O 1
ATOM 611 N N . PHE A 1 77 ? 4.732 0.509 -3.941 1.00 97.12 77 PHE A N 1
ATOM 612 C CA . PHE A 1 77 ? 5.090 1.752 -4.627 1.00 97.12 77 PHE A CA 1
ATOM 613 C C . PHE A 1 77 ? 4.588 2.948 -3.832 1.00 97.12 77 PHE A C 1
ATOM 615 O O . PHE A 1 77 ? 3.397 3.045 -3.556 1.00 97.12 77 PHE A O 1
ATOM 622 N N . ARG A 1 78 ? 5.496 3.845 -3.445 1.00 96.12 78 ARG A N 1
ATOM 623 C CA . ARG A 1 78 ? 5.179 5.043 -2.664 1.00 96.12 78 ARG A CA 1
ATOM 624 C C . ARG A 1 78 ? 5.218 6.275 -3.556 1.00 96.12 78 ARG A C 1
ATOM 626 O O . ARG A 1 78 ? 6.221 6.481 -4.231 1.00 96.12 78 ARG A O 1
ATOM 633 N N . PHE A 1 79 ? 4.194 7.115 -3.480 1.00 94.31 79 PHE A N 1
ATOM 634 C CA . PHE A 1 79 ? 4.101 8.365 -4.231 1.00 94.31 79 PHE A CA 1
ATOM 635 C C . PHE A 1 79 ? 3.904 9.556 -3.300 1.00 94.31 79 PHE A C 1
ATOM 637 O O . PHE A 1 79 ? 3.119 9.470 -2.354 1.00 94.31 79 PHE A O 1
ATOM 644 N N . THR A 1 80 ? 4.581 10.669 -3.575 1.00 90.81 80 THR A N 1
ATOM 645 C CA . THR A 1 80 ? 4.375 11.936 -2.845 1.00 90.81 80 THR A CA 1
ATOM 646 C C . THR A 1 80 ? 3.382 12.875 -3.532 1.00 90.81 80 THR A C 1
ATOM 648 O O . THR A 1 80 ? 2.839 13.776 -2.895 1.00 90.81 80 THR A O 1
ATOM 651 N N . ASN A 1 81 ? 3.119 12.665 -4.825 1.00 88.88 81 ASN A N 1
ATOM 652 C CA . ASN A 1 81 ? 2.256 13.514 -5.645 1.00 88.88 81 ASN A CA 1
ATOM 653 C C . ASN A 1 81 ? 1.421 12.693 -6.646 1.00 88.88 81 ASN A C 1
ATOM 655 O O . ASN A 1 81 ? 1.837 11.626 -7.107 1.00 88.88 81 ASN A O 1
ATOM 659 N N . ALA A 1 82 ? 0.236 13.209 -6.986 1.00 90.56 82 ALA A N 1
ATOM 660 C CA . ALA A 1 82 ? -0.707 12.541 -7.881 1.00 90.56 82 ALA A CA 1
ATOM 661 C C . ALA A 1 82 ? -0.188 12.456 -9.324 1.00 90.56 82 ALA A C 1
ATOM 663 O O . ALA A 1 82 ? -0.355 11.417 -9.954 1.00 90.56 82 ALA A O 1
ATOM 664 N N . HIS A 1 83 ? 0.521 13.472 -9.819 1.00 88.81 83 HIS A N 1
ATOM 665 C CA . H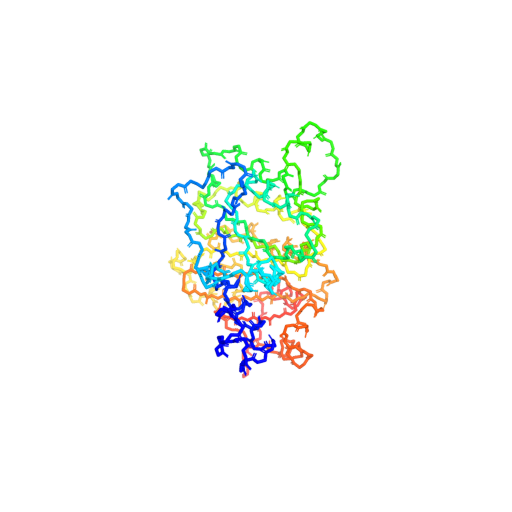IS A 1 83 ? 1.115 13.466 -11.156 1.00 88.81 83 HIS A CA 1
ATOM 666 C C . HIS A 1 83 ? 2.041 12.262 -11.420 1.00 88.81 83 HIS A C 1
ATOM 668 O O . HIS A 1 83 ? 1.876 11.548 -12.411 1.00 88.81 83 HIS A O 1
ATOM 674 N N . THR A 1 84 ? 2.997 12.002 -10.521 1.00 89.81 84 THR A N 1
ATOM 675 C CA . THR A 1 84 ? 3.940 10.872 -10.642 1.00 89.81 84 THR A CA 1
ATOM 676 C C . THR A 1 84 ? 3.199 9.545 -10.547 1.00 89.81 84 THR A C 1
ATOM 678 O O . THR A 1 84 ? 3.481 8.617 -11.306 1.00 89.81 84 THR A O 1
ATOM 681 N N . MET A 1 85 ? 2.224 9.472 -9.639 1.00 92.88 85 MET A N 1
ATOM 682 C CA . MET A 1 85 ? 1.371 8.303 -9.467 1.00 92.88 85 MET A CA 1
ATOM 683 C C . MET A 1 85 ? 0.564 7.999 -10.733 1.00 92.88 85 MET A C 1
ATOM 685 O O . MET A 1 85 ? 0.647 6.883 -11.237 1.00 92.88 85 MET A O 1
ATOM 689 N N . HIS A 1 86 ? -0.139 8.985 -11.292 1.00 92.38 86 HIS A N 1
ATOM 690 C CA . HIS A 1 86 ? -0.886 8.855 -12.541 1.00 92.38 86 HIS A CA 1
ATOM 691 C C . HIS A 1 86 ? 0.011 8.376 -13.678 1.00 92.38 86 HIS A C 1
ATOM 693 O O . HIS A 1 86 ? -0.282 7.371 -14.324 1.00 92.38 86 HIS A O 1
ATOM 699 N N . HIS A 1 87 ? 1.135 9.056 -13.904 1.00 91.25 87 HIS A N 1
ATOM 700 C CA . HIS A 1 87 ? 2.026 8.730 -15.010 1.00 91.25 87 HIS A CA 1
ATOM 701 C C . HIS A 1 87 ? 2.594 7.309 -14.886 1.00 91.25 87 HIS A C 1
ATOM 703 O O . HIS A 1 87 ? 2.607 6.549 -15.854 1.00 91.25 87 HIS A O 1
ATOM 709 N N . PHE A 1 88 ? 3.049 6.924 -13.691 1.00 94.00 88 PHE A N 1
ATOM 710 C CA . PHE A 1 88 ? 3.604 5.592 -13.477 1.00 94.00 88 PHE A CA 1
ATOM 711 C C . PHE A 1 88 ? 2.542 4.493 -13.573 1.00 94.00 88 PHE A C 1
ATOM 713 O O . PHE A 1 88 ? 2.776 3.478 -14.230 1.00 94.00 88 PHE A O 1
ATOM 720 N N . LEU A 1 89 ? 1.388 4.674 -12.927 1.00 95.12 89 LEU A N 1
ATOM 721 C CA . LEU A 1 89 ? 0.337 3.658 -12.887 1.00 95.12 89 LEU A CA 1
ATOM 722 C C . LEU A 1 89 ? -0.345 3.506 -14.251 1.00 95.12 89 LEU A C 1
ATOM 724 O O . LEU A 1 89 ? -0.464 2.383 -14.731 1.00 95.12 89 LEU A O 1
ATOM 728 N N . SER A 1 90 ? -0.689 4.604 -14.931 1.00 93.50 90 SER A N 1
ATOM 729 C CA . SER A 1 90 ? -1.312 4.552 -16.264 1.00 93.50 90 SER A CA 1
ATOM 730 C C . SER A 1 90 ? -0.429 3.849 -17.299 1.00 93.50 90 SER A C 1
ATOM 732 O O . SER A 1 90 ? -0.924 3.031 -18.071 1.00 93.50 90 SER A O 1
ATOM 734 N N . ALA A 1 91 ? 0.888 4.077 -17.269 1.00 93.44 91 ALA A N 1
ATOM 735 C CA . ALA A 1 91 ? 1.839 3.397 -18.148 1.00 93.44 91 ALA A CA 1
ATOM 736 C C . ALA A 1 91 ? 1.999 1.894 -17.844 1.00 93.44 91 ALA A C 1
ATOM 738 O O . ALA A 1 91 ? 2.463 1.143 -18.700 1.00 93.44 91 ALA A O 1
ATOM 739 N N . ASN A 1 92 ? 1.629 1.448 -16.639 1.00 94.25 92 ASN A N 1
ATOM 740 C CA . ASN A 1 92 ? 1.660 0.040 -16.229 1.00 94.25 92 ASN A CA 1
ATOM 741 C C . ASN A 1 92 ? 0.256 -0.566 -16.085 1.00 94.25 92 ASN A C 1
ATOM 743 O O . ASN A 1 92 ? 0.127 -1.662 -15.539 1.00 94.25 92 ASN A O 1
ATOM 747 N N . ARG A 1 93 ? -0.786 0.115 -16.575 1.00 93.38 93 ARG A N 1
ATOM 748 C CA . ARG A 1 93 ? -2.180 -0.316 -16.427 1.00 93.38 93 ARG A CA 1
ATOM 749 C C . ARG A 1 93 ? -2.420 -1.700 -17.027 1.00 93.38 93 ARG A C 1
ATOM 751 O O . ARG A 1 93 ? -3.024 -2.548 -16.381 1.00 93.38 93 ARG A O 1
ATOM 758 N N . ASP A 1 94 ? -1.894 -1.924 -18.229 1.00 92.69 94 ASP A N 1
ATOM 759 C CA . ASP A 1 94 ? -2.071 -3.166 -18.992 1.00 92.69 94 ASP A CA 1
ATOM 760 C C . ASP A 1 94 ? -0.957 -4.193 -18.717 1.00 92.69 94 ASP A C 1
ATOM 762 O O . ASP A 1 94 ? -0.769 -5.152 -19.470 1.00 92.69 94 ASP A O 1
ATOM 766 N N . ASN A 1 95 ? -0.171 -3.993 -17.655 1.00 92.81 95 ASN A N 1
ATOM 767 C CA . ASN A 1 95 ? 0.886 -4.925 -17.291 1.00 92.81 95 ASN A CA 1
ATOM 768 C C . ASN A 1 95 ? 0.262 -6.262 -16.842 1.00 92.81 95 ASN A C 1
ATOM 770 O O . ASN A 1 95 ? -0.598 -6.259 -15.958 1.00 92.81 95 ASN A O 1
ATOM 774 N N . PRO A 1 96 ? 0.705 -7.417 -17.380 1.00 92.75 96 PRO A N 1
ATOM 775 C CA . PRO A 1 96 ? 0.180 -8.725 -16.977 1.00 92.75 96 PRO A CA 1
ATOM 776 C C . PRO A 1 96 ? 0.378 -9.022 -15.483 1.00 92.75 96 PRO A C 1
ATOM 778 O O . PRO A 1 96 ? -0.327 -9.857 -14.920 1.00 92.75 96 PRO A O 1
ATOM 781 N N . ALA A 1 97 ? 1.335 -8.352 -14.839 1.00 95.06 97 ALA A N 1
ATOM 782 C CA . ALA A 1 97 ? 1.521 -8.367 -13.400 1.00 95.06 97 ALA A CA 1
ATOM 783 C C . ALA A 1 97 ? 1.073 -7.020 -12.817 1.00 95.06 97 ALA A C 1
ATOM 785 O O . ALA A 1 97 ? 1.846 -6.057 -12.840 1.00 95.06 97 ALA A O 1
ATOM 786 N N . PRO A 1 98 ? -0.163 -6.926 -12.303 1.00 95.75 98 PRO A N 1
ATOM 787 C CA . PRO A 1 98 ? -0.691 -5.657 -11.843 1.00 95.75 98 PRO A CA 1
ATOM 788 C C . PRO A 1 98 ? 0.039 -5.153 -10.600 1.00 95.75 98 PRO A C 1
ATOM 790 O O . PRO A 1 98 ? 0.506 -5.927 -9.759 1.00 95.75 98 PRO A O 1
ATOM 793 N N . ILE A 1 99 ? 0.062 -3.831 -10.461 1.00 97.00 99 ILE A N 1
ATOM 794 C CA . ILE A 1 99 ? 0.449 -3.166 -9.220 1.00 97.00 99 ILE A CA 1
ATOM 795 C C . ILE A 1 99 ? -0.715 -3.290 -8.238 1.00 97.00 99 ILE A C 1
ATOM 797 O O . ILE A 1 99 ? -1.827 -2.847 -8.524 1.00 97.00 99 ILE A O 1
ATOM 801 N N . VAL A 1 100 ? -0.450 -3.899 -7.083 1.00 97.31 100 VAL A N 1
ATOM 802 C CA . VAL A 1 100 ? -1.485 -4.233 -6.091 1.00 97.31 100 VAL A CA 1
ATOM 803 C C . VAL A 1 100 ? -1.332 -3.499 -4.757 1.00 97.31 100 VAL A C 1
ATOM 805 O O . VAL A 1 100 ? -2.311 -3.444 -4.019 1.00 97.31 100 VAL A O 1
ATOM 808 N N . ASP A 1 101 ? -0.161 -2.923 -4.451 1.00 97.88 101 ASP A N 1
ATOM 809 C CA . ASP A 1 101 ? 0.124 -2.196 -3.199 1.00 97.88 101 ASP A CA 1
ATOM 810 C C . ASP A 1 101 ? 0.705 -0.802 -3.494 1.00 97.88 101 ASP A C 1
ATOM 812 O O . ASP A 1 101 ? 1.827 -0.661 -4.000 1.00 97.88 101 ASP A O 1
ATOM 816 N N . VAL A 1 102 ? -0.085 0.228 -3.182 1.00 97.75 102 VAL A N 1
ATOM 817 C CA . VAL A 1 102 ? 0.264 1.641 -3.366 1.00 97.75 102 VAL A CA 1
ATOM 818 C C . VAL A 1 102 ? 0.238 2.360 -2.023 1.00 97.75 102 VAL A C 1
ATOM 820 O O . VAL A 1 102 ? -0.722 2.258 -1.262 1.00 97.75 102 VAL A O 1
ATOM 823 N N . GLU A 1 103 ? 1.280 3.144 -1.759 1.00 97.06 103 GLU A N 1
ATOM 824 C CA . GLU A 1 103 ? 1.383 4.049 -0.621 1.00 97.06 103 GLU A CA 1
ATOM 825 C C . GLU A 1 103 ? 1.400 5.510 -1.073 1.00 97.06 103 GLU A C 1
ATOM 827 O O . GLU A 1 103 ? 2.128 5.884 -1.988 1.00 97.06 103 GLU A O 1
ATOM 832 N N . ILE A 1 104 ? 0.628 6.351 -0.397 1.00 94.56 104 ILE A N 1
ATOM 833 C CA . ILE A 1 104 ? 0.581 7.795 -0.613 1.00 94.56 104 ILE A CA 1
ATOM 834 C C . ILE A 1 104 ? 1.230 8.459 0.591 1.00 94.56 104 ILE A C 1
ATOM 836 O O . ILE A 1 104 ? 0.742 8.335 1.713 1.00 94.56 104 ILE A O 1
ATOM 840 N N . ASP A 1 105 ? 2.346 9.140 0.364 1.00 91.81 105 ASP A N 1
ATOM 841 C CA . ASP A 1 105 ? 3.108 9.829 1.398 1.00 91.81 105 ASP A CA 1
ATOM 842 C C . ASP A 1 105 ? 2.769 11.319 1.401 1.00 91.81 105 ASP A C 1
ATOM 844 O O . ASP A 1 105 ? 3.115 12.069 0.489 1.00 91.81 105 ASP A O 1
ATOM 848 N N . MET A 1 106 ? 2.100 11.754 2.465 1.00 87.62 106 MET A N 1
ATOM 849 C CA . MET A 1 106 ? 1.528 13.094 2.581 1.00 87.62 106 MET A CA 1
ATOM 850 C C . MET A 1 106 ? 2.561 14.171 2.951 1.00 87.62 106 MET A C 1
ATOM 852 O O . MET A 1 106 ? 2.189 15.313 3.213 1.00 87.62 106 MET A O 1
ATOM 856 N N . ARG A 1 107 ? 3.867 13.861 2.971 1.00 86.12 107 ARG A N 1
ATOM 857 C CA . ARG A 1 107 ? 4.921 14.819 3.367 1.00 86.12 107 ARG A CA 1
ATOM 858 C C . ARG A 1 107 ? 4.974 16.105 2.533 1.00 86.12 107 ARG A C 1
ATOM 860 O O . ARG A 1 107 ? 5.435 17.122 3.042 1.00 86.12 107 ARG A O 1
ATOM 867 N N . GLU A 1 108 ? 4.559 16.059 1.266 1.00 83.75 108 GLU A N 1
ATOM 868 C CA . GLU A 1 108 ? 4.564 17.223 0.361 1.00 83.75 108 GLU A CA 1
ATOM 869 C C . GLU A 1 108 ? 3.258 18.026 0.409 1.00 83.75 108 GLU A C 1
ATOM 871 O O . GLU A 1 108 ? 3.183 19.135 -0.131 1.00 83.75 108 GLU A O 1
ATOM 876 N N . VAL A 1 109 ? 2.237 17.492 1.084 1.00 82.25 109 VAL A N 1
ATOM 877 C CA . VAL A 1 109 ? 0.953 18.157 1.279 1.00 82.25 109 VAL A CA 1
ATOM 878 C C . VAL A 1 109 ? 1.115 19.162 2.411 1.00 82.25 109 VAL A C 1
ATOM 880 O O . VAL A 1 109 ? 1.200 18.814 3.582 1.00 82.25 109 VAL A O 1
ATOM 883 N N . THR A 1 110 ? 1.203 20.440 2.072 1.00 79.50 110 THR A N 1
ATOM 884 C CA . THR A 1 110 ? 1.359 21.523 3.050 1.00 79.50 110 THR A CA 1
ATOM 885 C C . THR A 1 110 ? 0.429 22.671 2.693 1.00 79.50 110 THR A C 1
ATOM 887 O O . THR A 1 110 ? 0.023 22.793 1.538 1.00 79.50 110 THR A O 1
ATOM 890 N N . ASP A 1 111 ? 0.126 23.552 3.651 1.00 75.19 111 ASP A N 1
ATOM 891 C CA . ASP A 1 111 ? -0.680 24.752 3.380 1.00 75.19 111 ASP A CA 1
ATOM 892 C C . ASP A 1 111 ? -0.056 25.640 2.285 1.00 75.19 111 ASP A C 1
ATOM 894 O O . ASP A 1 111 ? -0.779 26.280 1.523 1.00 75.19 111 ASP A O 1
ATOM 898 N N . ALA A 1 112 ? 1.277 25.624 2.154 1.00 79.00 112 ALA A N 1
ATOM 899 C CA . ALA A 1 112 ? 2.003 26.313 1.087 1.00 79.00 112 ALA A CA 1
ATOM 900 C C . ALA A 1 112 ? 1.743 25.707 -0.306 1.00 79.00 112 ALA A C 1
ATOM 902 O O . ALA A 1 112 ? 1.793 26.421 -1.304 1.00 79.00 112 ALA A O 1
ATOM 903 N N . ASN A 1 113 ? 1.406 24.415 -0.368 1.00 78.19 113 ASN A N 1
ATOM 904 C CA . ASN A 1 113 ? 1.184 23.650 -1.595 1.00 78.19 113 ASN A CA 1
ATOM 905 C C . ASN A 1 113 ? -0.254 23.110 -1.668 1.00 78.19 113 ASN A C 1
ATOM 907 O O . ASN A 1 113 ? -0.479 21.942 -1.990 1.00 78.19 113 ASN A O 1
ATOM 911 N N . ALA A 1 114 ? -1.250 23.964 -1.413 1.00 79.69 114 ALA A N 1
ATOM 912 C CA . ALA A 1 114 ? -2.670 23.589 -1.463 1.00 79.69 114 ALA A CA 1
ATOM 913 C C . ALA A 1 114 ? -3.125 23.014 -2.826 1.00 79.69 114 ALA A C 1
ATOM 915 O O . ALA A 1 114 ? -4.180 22.387 -2.917 1.00 79.69 114 ALA A O 1
ATOM 916 N N . HIS A 1 115 ? -2.355 23.225 -3.898 1.00 81.75 115 HIS A N 1
ATOM 917 C CA . HIS A 1 115 ? -2.606 22.586 -5.189 1.00 81.75 115 HIS A CA 1
ATOM 918 C C . HIS A 1 115 ? -2.403 21.064 -5.135 1.00 81.75 115 HIS A C 1
ATOM 920 O O . HIS A 1 115 ? -3.289 20.340 -5.581 1.00 81.75 115 HIS A O 1
ATOM 926 N N . ASN A 1 116 ? -1.320 20.587 -4.507 1.00 82.56 116 ASN A N 1
ATOM 927 C CA . ASN A 1 116 ? -1.011 19.156 -4.380 1.00 82.56 116 ASN A CA 1
ATOM 928 C C . ASN A 1 116 ? -2.102 18.418 -3.593 1.00 82.56 116 ASN A C 1
ATOM 930 O O . ASN A 1 116 ? -2.496 17.314 -3.952 1.00 82.56 116 ASN A O 1
ATOM 934 N N . GLU A 1 117 ? -2.629 19.058 -2.543 1.00 83.19 117 GLU A N 1
ATOM 935 C CA . GLU A 1 117 ? -3.793 18.576 -1.792 1.00 83.19 117 GLU A CA 1
ATOM 936 C C . GLU A 1 117 ? -4.999 18.350 -2.714 1.00 83.19 117 GLU A C 1
ATOM 938 O O . GLU A 1 117 ? -5.555 17.254 -2.756 1.00 83.19 117 GLU A O 1
ATOM 943 N N . ARG A 1 118 ? -5.396 19.376 -3.478 1.00 83.44 118 ARG A N 1
ATOM 944 C CA . ARG A 1 118 ? -6.564 19.300 -4.371 1.00 83.44 118 ARG A CA 1
ATOM 945 C C . ARG A 1 118 ? -6.378 18.257 -5.466 1.00 83.44 118 ARG A C 1
ATOM 947 O O . ARG A 1 118 ? -7.339 17.579 -5.818 1.00 83.44 118 ARG A O 1
ATOM 954 N N . GLU A 1 119 ? -5.168 18.150 -6.004 1.00 86.69 119 GLU A N 1
ATOM 955 C CA . GLU A 1 119 ? -4.812 17.161 -7.018 1.00 86.69 119 GLU A CA 1
ATOM 956 C C . GLU A 1 119 ? -4.966 15.736 -6.472 1.00 86.69 119 GLU A C 1
ATOM 958 O O . GLU A 1 119 ? -5.642 14.914 -7.089 1.00 86.69 119 GLU A O 1
ATOM 963 N N . LEU A 1 120 ? -4.432 15.473 -5.273 1.00 86.88 120 LEU A N 1
ATOM 964 C CA . LEU A 1 120 ? -4.554 14.181 -4.596 1.00 86.88 120 LEU A CA 1
ATOM 965 C C . LEU A 1 120 ? -6.007 13.824 -4.279 1.00 86.88 120 LEU A C 1
ATOM 967 O O . LEU A 1 120 ? -6.431 12.721 -4.616 1.00 86.88 120 LEU A O 1
ATOM 971 N N . ILE A 1 121 ? -6.792 14.736 -3.690 1.00 85.69 121 ILE A N 1
ATOM 972 C CA . ILE A 1 121 ? -8.218 14.472 -3.408 1.00 85.69 121 ILE A CA 1
ATOM 973 C C . ILE A 1 121 ? -8.942 14.082 -4.689 1.00 85.69 121 ILE A C 1
ATOM 975 O O . ILE A 1 121 ? -9.651 13.081 -4.718 1.00 85.69 121 ILE A O 1
ATOM 979 N N . ARG A 1 122 ? -8.753 14.857 -5.762 1.00 85.00 122 ARG A N 1
ATOM 980 C CA . ARG A 1 122 ? -9.416 14.600 -7.044 1.00 85.00 122 ARG A CA 1
ATOM 981 C C . ARG A 1 122 ? -9.007 13.247 -7.610 1.00 85.00 122 ARG A C 1
ATOM 983 O O . ARG A 1 122 ? -9.882 12.458 -7.952 1.00 85.00 122 ARG A O 1
ATOM 990 N N . TYR A 1 123 ? -7.712 12.949 -7.628 1.00 88.44 123 TYR A N 1
ATOM 991 C CA . TYR A 1 123 ? -7.195 11.680 -8.136 1.00 88.44 123 TYR A CA 1
ATOM 992 C C . TYR A 1 123 ? -7.717 10.461 -7.353 1.00 88.44 123 TYR A C 1
ATOM 994 O O . TYR A 1 123 ? -7.918 9.384 -7.923 1.00 88.44 123 TYR A O 1
ATOM 1002 N N . LEU A 1 124 ? -7.966 10.630 -6.050 1.00 87.19 124 LEU A N 1
ATOM 1003 C CA . LEU A 1 124 ? -8.433 9.569 -5.156 1.00 87.19 124 LEU A CA 1
ATOM 1004 C C . LEU A 1 124 ? -9.949 9.487 -5.029 1.00 87.19 124 LEU A C 1
ATOM 1006 O O . LEU A 1 124 ? -10.435 8.432 -4.643 1.00 87.19 124 LEU A O 1
ATOM 1010 N N . SER A 1 125 ? -10.685 10.543 -5.382 1.00 78.44 125 SER A N 1
ATOM 1011 C CA . SER A 1 125 ? -12.129 10.678 -5.149 1.00 78.44 125 SER A CA 1
ATOM 1012 C C . SER A 1 125 ? -12.989 9.545 -5.721 1.00 78.44 125 SER A C 1
ATOM 1014 O O . SER A 1 125 ? -14.102 9.360 -5.241 1.00 78.44 125 SER A O 1
ATOM 1016 N N . TRP A 1 126 ? -12.494 8.766 -6.699 1.00 72.00 126 TRP A N 1
ATOM 1017 C CA . TRP A 1 126 ? -13.204 7.648 -7.362 1.00 72.00 126 TRP A CA 1
ATOM 1018 C C . TRP A 1 126 ? -14.628 8.006 -7.833 1.00 72.00 126 TRP A C 1
ATOM 1020 O O . TRP A 1 126 ? -15.436 7.129 -8.144 1.00 72.00 126 TRP A O 1
ATOM 1030 N N . THR A 1 127 ? -14.948 9.295 -7.920 1.00 67.25 127 THR A N 1
ATOM 1031 C CA . THR A 1 127 ? -16.219 9.788 -8.426 1.00 67.25 127 THR A CA 1
ATOM 1032 C C . THR A 1 127 ? -16.166 9.778 -9.944 1.00 67.25 127 THR A C 1
ATOM 1034 O O . THR A 1 127 ? -15.219 10.277 -10.549 1.00 67.25 127 THR A O 1
ATOM 1037 N N . ARG A 1 128 ? -17.195 9.201 -10.572 1.00 56.09 128 ARG A N 1
ATOM 1038 C CA . ARG A 1 128 ? -17.357 9.204 -12.035 1.00 56.09 128 ARG A CA 1
ATOM 1039 C C . ARG A 1 128 ? -17.815 10.557 -12.591 1.00 56.09 128 ARG A C 1
ATOM 1041 O O . ARG A 1 128 ? -17.800 10.731 -13.804 1.00 56.09 128 ARG A O 1
ATOM 1048 N N . GLU A 1 129 ? -18.231 11.477 -11.726 1.00 54.94 129 GLU A N 1
ATOM 1049 C CA . GLU A 1 129 ? -18.942 12.696 -12.104 1.00 54.94 129 GLU A CA 1
ATOM 1050 C C . GLU A 1 129 ? -18.005 13.918 -12.222 1.00 54.94 129 GLU A C 1
ATOM 1052 O O . GLU A 1 129 ? -17.311 14.299 -11.281 1.00 54.94 129 GLU A O 1
ATOM 1057 N N . ASP A 1 130 ? -18.039 14.511 -13.422 1.00 46.91 130 ASP A N 1
ATOM 1058 C CA . ASP A 1 130 ? -18.098 15.958 -13.686 1.00 46.91 130 ASP A CA 1
ATOM 1059 C C . ASP A 1 130 ? -16.846 16.847 -13.711 1.00 46.91 130 ASP A C 1
ATOM 1061 O O . ASP A 1 130 ? -16.932 18.043 -13.443 1.00 46.91 130 ASP A O 1
ATOM 1065 N N . ASP A 1 131 ? -15.700 16.358 -14.193 1.00 53.53 131 ASP A N 1
ATOM 1066 C CA . ASP A 1 131 ? -14.661 17.291 -14.667 1.00 53.53 131 ASP A CA 1
ATOM 1067 C C . ASP A 1 131 ? -13.891 16.720 -15.873 1.00 53.53 131 ASP A C 1
ATOM 1069 O O . ASP A 1 131 ? -12.740 16.294 -15.773 1.00 53.53 131 ASP A O 1
ATOM 1073 N N . VAL A 1 132 ? -14.554 16.679 -17.041 1.00 58.97 132 VAL A N 1
ATOM 1074 C CA . VAL A 1 132 ? -14.064 16.057 -18.297 1.00 58.97 132 VAL A CA 1
ATOM 1075 C C . VAL A 1 132 ? -12.643 16.508 -18.663 1.00 58.97 132 VAL A C 1
ATOM 1077 O O . VAL A 1 132 ? -11.853 15.711 -19.158 1.00 58.97 132 VAL A O 1
ATOM 1080 N N . LEU A 1 133 ? -12.277 17.761 -18.378 1.00 63.75 133 LEU A N 1
ATOM 1081 C CA . LEU A 1 133 ? -10.952 18.308 -18.695 1.00 63.75 133 LEU A CA 1
ATOM 1082 C C . LEU A 1 133 ? -9.857 17.883 -17.707 1.00 63.75 133 LEU A C 1
ATOM 1084 O O . LEU A 1 133 ? -8.700 17.731 -18.100 1.00 63.75 133 LEU A O 1
ATOM 1088 N N . TRP A 1 134 ? -10.195 17.701 -16.430 1.00 59.66 134 TRP A N 1
ATOM 1089 C CA . TRP A 1 134 ? -9.231 17.308 -15.398 1.00 59.66 134 TRP A CA 1
ATOM 1090 C C . TRP A 1 134 ? -9.082 15.796 -15.305 1.00 59.66 134 TRP A C 1
ATOM 1092 O O . TRP A 1 134 ? -7.953 15.318 -15.214 1.00 59.66 134 TRP A O 1
ATOM 1102 N N . ALA A 1 135 ? -10.181 15.051 -15.432 1.00 60.00 135 ALA A N 1
ATOM 1103 C CA . ALA A 1 135 ? -10.152 13.597 -15.559 1.00 60.00 135 ALA A CA 1
ATOM 1104 C C . ALA A 1 135 ? -9.295 13.156 -16.762 1.00 60.00 135 ALA A C 1
ATOM 1106 O O . ALA A 1 135 ? -8.571 12.169 -16.673 1.00 60.00 135 ALA A O 1
ATOM 1107 N N . GLN A 1 136 ? -9.301 13.930 -17.857 1.00 63.44 136 GLN A N 1
ATOM 1108 C CA . GLN A 1 136 ? -8.420 13.697 -19.008 1.00 63.44 136 GLN A CA 1
ATOM 1109 C C . GLN A 1 136 ? -6.934 13.975 -18.729 1.00 63.44 136 GLN A C 1
ATOM 1111 O O . GLN A 1 136 ? -6.087 13.370 -19.379 1.00 63.44 136 GLN A O 1
ATOM 1116 N N . LYS A 1 137 ? -6.598 14.891 -17.808 1.00 68.31 137 LYS A N 1
ATOM 1117 C CA . LYS A 1 137 ? -5.207 15.313 -17.545 1.00 68.31 137 LYS A CA 1
ATOM 1118 C C . LYS A 1 137 ? -4.532 14.586 -16.386 1.00 68.31 137 LYS A C 1
ATOM 1120 O O . LYS A 1 137 ? -3.323 14.394 -16.434 1.00 68.31 137 LYS A O 1
ATOM 1125 N N . LEU A 1 138 ? -5.281 14.268 -15.333 1.00 70.56 138 LEU A N 1
ATOM 1126 C CA . LEU A 1 138 ? -4.758 13.665 -14.104 1.00 70.56 138 LEU A CA 1
ATOM 1127 C C . LEU A 1 138 ? -5.134 12.192 -13.956 1.00 70.56 138 LEU A C 1
ATOM 1129 O O . LEU A 1 138 ? -4.561 11.526 -13.106 1.00 70.56 138 LEU A O 1
ATOM 1133 N N . GLY A 1 139 ? -6.089 11.689 -14.743 1.00 77.75 139 GLY A N 1
ATOM 1134 C CA . GLY A 1 139 ? -6.614 10.340 -14.570 1.00 77.75 139 GLY A CA 1
ATOM 1135 C C . GLY A 1 139 ? -7.286 10.148 -13.211 1.00 77.75 139 GLY A C 1
ATOM 1136 O O . GLY A 1 139 ? -7.848 11.079 -12.629 1.00 77.75 139 GLY A O 1
ATOM 1137 N N . GLY A 1 140 ? -7.247 8.918 -12.713 1.00 87.62 140 GLY A N 1
ATOM 1138 C CA . GLY A 1 140 ? -7.825 8.566 -11.424 1.00 87.62 140 GLY A CA 1
ATOM 1139 C C . GLY A 1 140 ? -7.335 7.202 -10.978 1.00 87.62 140 GLY A C 1
ATOM 1140 O O . GLY A 1 140 ? -7.191 6.292 -11.798 1.00 87.62 140 GLY A O 1
ATOM 1141 N N . LEU A 1 141 ? -7.118 7.036 -9.671 1.00 90.81 141 LEU A N 1
ATOM 1142 C CA . LEU A 1 141 ? -6.489 5.828 -9.134 1.00 90.81 141 LEU A CA 1
ATOM 1143 C C . LEU A 1 141 ? -7.224 4.538 -9.540 1.00 90.81 141 LEU A C 1
ATOM 1145 O O . LEU A 1 141 ? -6.576 3.543 -9.844 1.00 90.81 141 LEU A O 1
ATOM 1149 N N . CYS A 1 142 ? -8.560 4.555 -9.592 1.00 89.44 142 CYS A N 1
ATOM 1150 C CA . CYS A 1 142 ? -9.353 3.394 -10.011 1.00 89.44 142 CYS A CA 1
ATOM 1151 C C . CYS A 1 142 ? -9.165 3.022 -11.488 1.00 89.44 142 CYS A C 1
ATOM 1153 O O . CYS A 1 142 ? -9.322 1.860 -11.852 1.00 89.44 142 CYS A O 1
ATOM 1155 N N . VAL A 1 143 ? -8.845 3.999 -12.338 1.00 89.88 143 VAL A N 1
ATOM 1156 C CA . VAL A 1 143 ? -8.606 3.792 -13.769 1.00 89.88 143 VAL A CA 1
ATOM 1157 C C . VAL A 1 143 ? -7.162 3.354 -13.997 1.00 89.88 143 VAL A C 1
ATOM 1159 O O . VAL A 1 143 ? -6.901 2.482 -14.821 1.00 89.88 143 VAL A O 1
ATOM 1162 N N . ASP A 1 144 ? -6.220 3.946 -13.265 1.00 92.88 144 ASP A N 1
ATOM 1163 C CA . ASP A 1 144 ? -4.789 3.711 -13.455 1.00 92.88 144 ASP A CA 1
ATOM 1164 C C . ASP A 1 144 ? -4.290 2.439 -12.762 1.00 92.88 144 ASP A C 1
ATOM 1166 O O . ASP A 1 144 ? -3.367 1.800 -13.259 1.00 92.88 144 ASP A O 1
ATOM 1170 N N . ALA A 1 145 ? -4.926 2.029 -11.663 1.00 94.31 145 ALA A N 1
ATOM 1171 C CA . ALA A 1 145 ? -4.648 0.781 -10.957 1.00 94.31 145 ALA A CA 1
ATOM 1172 C C . ALA A 1 145 ? -5.953 0.003 -10.684 1.00 94.31 145 ALA A C 1
ATOM 1174 O O . ALA A 1 145 ? -6.379 -0.121 -9.533 1.00 94.31 145 ALA A O 1
ATOM 1175 N N . PRO A 1 146 ? -6.599 -0.565 -11.721 1.00 93.00 146 PRO A N 1
ATOM 1176 C CA . PRO A 1 146 ? -7.888 -1.256 -11.583 1.00 93.00 146 PRO A CA 1
ATOM 1177 C C . PRO A 1 146 ? -7.819 -2.529 -10.725 1.00 93.00 146 PRO A C 1
ATOM 1179 O O . PRO A 1 146 ? -8.838 -3.027 -10.253 1.00 93.00 146 PRO A O 1
ATOM 1182 N N . HIS A 1 147 ? -6.615 -3.061 -10.517 1.00 95.38 147 HIS A N 1
ATOM 1183 C CA . HIS A 1 147 ? -6.345 -4.259 -9.724 1.00 95.38 147 HIS A CA 1
ATOM 1184 C C . HIS A 1 147 ? -5.734 -3.941 -8.355 1.00 95.38 147 HIS A C 1
ATOM 1186 O O . HIS A 1 147 ? -5.172 -4.831 -7.713 1.00 95.38 147 HIS A O 1
ATOM 1192 N N . LEU A 1 148 ? -5.809 -2.681 -7.915 1.00 96.50 148 LEU A N 1
ATOM 1193 C CA . LEU A 1 148 ? -5.290 -2.276 -6.618 1.00 96.50 148 LEU A CA 1
ATOM 1194 C C . LEU A 1 148 ? -5.999 -3.043 -5.497 1.00 96.50 148 LEU A C 1
ATOM 1196 O O . LEU A 1 148 ? -7.225 -3.060 -5.418 1.00 96.50 148 LEU A O 1
ATOM 1200 N N . LYS A 1 149 ? -5.211 -3.655 -4.613 1.00 97.31 149 LYS A N 1
ATOM 1201 C CA . LYS A 1 149 ? -5.707 -4.411 -3.456 1.00 97.31 149 LYS A CA 1
ATOM 1202 C C . LYS A 1 149 ? -5.434 -3.701 -2.143 1.00 97.31 149 LYS A C 1
ATOM 1204 O O . LYS A 1 149 ? -6.244 -3.785 -1.227 1.00 97.31 149 LYS A O 1
ATOM 1209 N N . THR A 1 150 ? -4.314 -2.995 -2.065 1.00 98.06 150 THR A N 1
ATOM 1210 C CA . THR A 1 150 ? -3.827 -2.361 -0.848 1.00 98.06 150 THR A CA 1
ATOM 1211 C C . THR A 1 150 ? -3.570 -0.891 -1.107 1.00 98.06 150 THR A C 1
ATOM 1213 O O . THR A 1 150 ? -2.754 -0.535 -1.959 1.00 98.06 150 THR A O 1
ATOM 1216 N N . LEU A 1 151 ? -4.248 -0.041 -0.338 1.00 97.62 151 LEU A N 1
ATOM 1217 C CA . LEU A 1 151 ? -3.957 1.386 -0.274 1.00 97.62 151 LEU A CA 1
ATOM 1218 C C . LEU A 1 151 ? -3.393 1.737 1.099 1.00 97.62 151 LEU A C 1
ATOM 1220 O O . LEU A 1 151 ? -4.019 1.476 2.127 1.00 97.62 151 LEU A O 1
ATOM 1224 N N . ARG A 1 152 ? -2.226 2.375 1.110 1.00 96.88 152 ARG A N 1
ATOM 1225 C CA . ARG A 1 152 ? -1.572 2.883 2.314 1.00 96.88 152 ARG A CA 1
ATOM 1226 C C . ARG A 1 152 ? -1.545 4.403 2.273 1.00 96.88 152 ARG A C 1
ATOM 1228 O O . ARG A 1 152 ? -1.145 4.989 1.274 1.00 96.88 152 ARG A O 1
ATOM 1235 N N . LEU A 1 153 ? -1.918 5.044 3.367 1.00 93.62 153 LEU A N 1
ATOM 1236 C CA . LEU A 1 153 ? -1.797 6.480 3.555 1.00 93.62 153 LEU A CA 1
ATOM 1237 C C . LEU A 1 153 ? -0.772 6.737 4.655 1.00 93.62 153 LEU A C 1
ATOM 1239 O O . LEU A 1 153 ? -0.993 6.395 5.815 1.00 93.62 153 LEU A O 1
ATOM 1243 N N . ASN A 1 154 ? 0.357 7.331 4.294 1.00 91.31 154 ASN A N 1
ATOM 1244 C CA . ASN A 1 154 ? 1.416 7.674 5.226 1.00 91.31 154 ASN A CA 1
ATOM 1245 C C . ASN A 1 154 ? 1.350 9.165 5.567 1.00 91.31 154 ASN A C 1
ATOM 1247 O O . ASN A 1 154 ? 1.603 10.033 4.732 1.00 91.31 154 ASN A O 1
ATOM 1251 N N . ILE A 1 155 ? 1.013 9.440 6.821 1.00 87.19 155 ILE A N 1
ATOM 1252 C CA . ILE A 1 155 ? 0.892 10.771 7.412 1.00 87.19 155 ILE A CA 1
ATOM 1253 C C . ILE A 1 155 ? 1.952 11.023 8.494 1.00 87.19 155 ILE A C 1
ATOM 1255 O O . ILE A 1 155 ? 1.864 12.015 9.210 1.00 87.19 155 ILE A O 1
ATOM 1259 N N . GLU A 1 156 ? 2.972 10.165 8.619 1.00 84.06 156 GLU A N 1
ATOM 1260 C CA . GLU A 1 156 ? 4.007 10.252 9.664 1.00 84.06 156 GLU A CA 1
ATOM 1261 C C . GLU A 1 156 ? 4.745 11.596 9.647 1.00 84.06 156 GLU A C 1
ATOM 1263 O O . GLU A 1 156 ? 4.980 12.216 10.681 1.00 84.06 156 GLU A O 1
ATOM 1268 N N . ARG A 1 157 ? 5.115 12.060 8.451 1.00 78.94 157 ARG A N 1
ATOM 1269 C CA . ARG A 1 157 ? 5.869 13.310 8.257 1.00 78.94 157 ARG A CA 1
ATOM 1270 C C . ARG A 1 157 ? 4.986 14.491 7.905 1.00 78.94 157 ARG A C 1
ATOM 1272 O O . ARG A 1 157 ? 5.498 15.576 7.618 1.00 78.94 157 ARG A O 1
ATOM 1279 N N . TRP A 1 158 ? 3.678 14.282 7.886 1.00 73.56 158 TRP A N 1
ATOM 1280 C CA . TRP A 1 158 ? 2.759 15.345 7.568 1.00 73.56 158 TRP A CA 1
ATOM 1281 C C . TRP A 1 158 ? 2.703 16.293 8.762 1.00 73.56 158 TRP A C 1
ATOM 1283 O O . TRP A 1 158 ? 2.293 15.914 9.858 1.00 73.56 158 TRP A O 1
ATOM 1293 N N . ARG A 1 159 ? 3.212 17.516 8.582 1.00 61.19 159 ARG A N 1
ATOM 1294 C CA . ARG A 1 159 ? 3.231 18.517 9.650 1.00 61.19 159 ARG A CA 1
ATOM 1295 C C . ARG A 1 159 ? 1.792 18.911 9.966 1.00 61.19 159 ARG A C 1
ATOM 1297 O O . ARG A 1 159 ? 1.224 19.760 9.286 1.00 61.19 159 ARG A O 1
ATOM 1304 N N . PHE A 1 160 ? 1.225 18.305 11.003 1.00 58.88 160 PHE A N 1
ATOM 1305 C CA . PHE A 1 160 ? -0.024 18.740 11.608 1.00 58.88 160 PHE A CA 1
ATOM 1306 C C . PHE A 1 160 ? 0.175 20.151 12.174 1.00 58.88 160 PHE A C 1
ATOM 1308 O O . PHE A 1 160 ? 0.579 20.327 13.319 1.00 58.88 160 PHE A O 1
ATOM 1315 N N . SER A 1 161 ? -0.143 21.179 11.388 1.00 53.66 161 SER A N 1
ATOM 1316 C CA . SER A 1 161 ? -0.900 22.267 11.994 1.00 53.66 161 SER A CA 1
ATOM 1317 C C . SER A 1 161 ? -2.232 21.622 12.388 1.00 53.66 161 SER A C 1
ATOM 1319 O O . SER A 1 161 ? -2.847 20.923 11.582 1.00 53.66 161 SER A O 1
ATOM 1321 N N . GLU A 1 162 ? -2.625 21.722 13.654 1.00 53.81 162 GLU A N 1
ATOM 1322 C CA . GLU A 1 162 ? -3.800 21.070 14.260 1.00 53.81 162 GLU A CA 1
ATOM 1323 C C . GLU A 1 162 ? -5.131 21.632 13.716 1.00 53.81 162 GLU A C 1
ATOM 1325 O O . GLU A 1 162 ? -6.063 21.957 14.451 1.00 53.81 162 GLU A O 1
ATOM 1330 N N . SER A 1 163 ? -5.223 21.824 12.406 1.00 58.72 163 SER A N 1
ATOM 1331 C CA . SER A 1 163 ? -6.355 22.439 11.751 1.00 58.72 163 SER A CA 1
ATOM 1332 C C . SER A 1 163 ? -7.424 21.390 11.445 1.00 58.72 163 SER A C 1
ATOM 1334 O O . SER A 1 163 ? -7.154 20.246 11.075 1.00 58.72 163 SER A O 1
ATOM 1336 N N . LEU A 1 164 ? -8.683 21.809 11.566 1.00 63.47 164 LEU A N 1
ATOM 1337 C CA . LEU A 1 164 ? -9.862 21.047 11.142 1.00 63.47 164 LEU A CA 1
ATOM 1338 C C . LEU A 1 164 ? -9.777 20.551 9.690 1.00 63.47 164 LEU A C 1
ATOM 1340 O O . LEU A 1 164 ? -10.351 19.518 9.350 1.00 63.47 164 LEU A O 1
ATOM 1344 N N . ARG A 1 165 ? -9.039 21.280 8.854 1.00 71.12 165 ARG A N 1
ATOM 1345 C CA . ARG A 1 165 ? -8.834 20.989 7.440 1.00 71.12 165 ARG A CA 1
ATOM 1346 C C . ARG A 1 165 ? -8.128 19.652 7.220 1.00 71.12 165 ARG A C 1
ATOM 1348 O O . ARG A 1 165 ? -8.514 18.918 6.322 1.00 71.12 165 ARG A O 1
ATOM 1355 N N . THR A 1 166 ? -7.160 19.294 8.060 1.00 71.69 166 THR A N 1
ATOM 1356 C CA . THR A 1 166 ? -6.368 18.064 7.898 1.00 71.69 166 THR A CA 1
ATOM 1357 C C . THR A 1 166 ? -7.218 16.806 8.076 1.00 71.69 166 THR A C 1
ATOM 1359 O O . THR A 1 166 ? -7.102 15.852 7.311 1.00 71.69 166 THR A O 1
ATOM 1362 N N . VAL A 1 167 ? -8.127 16.816 9.056 1.00 75.44 167 VAL A N 1
ATOM 1363 C CA . VAL A 1 167 ? -9.070 15.709 9.286 1.00 75.44 167 VAL A CA 1
ATOM 1364 C C . VAL A 1 167 ? -10.049 15.584 8.121 1.00 75.44 167 VAL A C 1
ATOM 1366 O O . VAL A 1 167 ? -10.276 14.477 7.635 1.00 75.44 167 VAL A O 1
ATOM 1369 N N . GLN A 1 168 ? -10.581 16.715 7.646 1.00 79.44 168 GLN A N 1
ATOM 1370 C CA . GLN A 1 168 ? -11.458 16.747 6.477 1.00 79.44 168 GLN A CA 1
ATOM 1371 C C . GLN A 1 168 ? -10.742 16.197 5.238 1.00 79.44 168 GLN A C 1
ATOM 1373 O O . GLN A 1 168 ? -11.320 15.399 4.509 1.00 79.44 168 GLN A O 1
ATOM 1378 N N . LEU A 1 169 ? -9.463 16.534 5.057 1.00 80.12 169 LEU A N 1
ATOM 1379 C CA . LEU A 1 169 ? -8.666 16.031 3.946 1.00 80.12 169 LEU A CA 1
ATOM 1380 C C . LEU A 1 169 ? -8.502 14.508 3.993 1.00 80.12 169 LEU A C 1
ATOM 1382 O O . LEU A 1 169 ? -8.738 13.839 2.992 1.00 80.12 169 LEU A O 1
ATOM 1386 N N . VAL A 1 170 ? -8.132 13.941 5.146 1.00 83.88 170 VAL A N 1
ATOM 1387 C CA . VAL A 1 170 ? -8.036 12.477 5.300 1.00 83.88 170 VAL A CA 1
ATOM 1388 C C . VAL A 1 170 ? -9.383 11.819 5.017 1.00 83.88 170 VAL A C 1
ATOM 1390 O O . VAL A 1 170 ? -9.440 10.806 4.322 1.00 83.88 170 VAL A O 1
ATOM 1393 N N . GLN A 1 171 ? -10.470 12.404 5.520 1.00 86.06 171 GLN A N 1
ATOM 1394 C CA . GLN A 1 171 ? -11.812 11.908 5.254 1.00 86.06 171 GLN A CA 1
ATOM 1395 C C . GLN A 1 171 ? -12.137 11.933 3.755 1.00 86.06 171 GLN A C 1
ATOM 1397 O O . GLN A 1 171 ? -12.648 10.945 3.238 1.00 86.06 171 GLN A O 1
ATOM 1402 N N . ASP A 1 172 ? -11.836 13.023 3.054 1.00 85.62 172 ASP A N 1
ATOM 1403 C CA . ASP A 1 172 ? -12.107 13.160 1.620 1.00 85.62 172 ASP A CA 1
ATOM 1404 C C . ASP A 1 172 ? -11.241 12.217 0.778 1.00 85.62 172 ASP A C 1
ATOM 1406 O O . ASP A 1 172 ? -11.736 11.619 -0.177 1.00 85.62 172 ASP A O 1
ATOM 1410 N N . ILE A 1 173 ? -9.991 11.987 1.188 1.00 87.06 173 ILE A N 1
ATOM 1411 C CA . ILE A 1 173 ? -9.102 10.991 0.580 1.00 87.06 173 ILE A CA 1
ATOM 1412 C C . ILE A 1 173 ? -9.667 9.574 0.740 1.00 87.06 173 ILE A C 1
ATOM 1414 O O . ILE A 1 173 ? -9.727 8.828 -0.232 1.00 87.06 173 ILE A O 1
ATOM 1418 N N . LEU A 1 174 ? -10.112 9.199 1.943 1.00 90.00 174 LEU A N 1
ATOM 1419 C CA . LEU A 1 174 ? -10.653 7.861 2.228 1.00 90.00 174 LEU A CA 1
ATOM 1420 C C . LEU A 1 174 ? -12.111 7.687 1.754 1.00 90.00 174 LEU A C 1
ATOM 1422 O O . LEU A 1 174 ? -12.646 6.580 1.706 1.00 90.00 174 LEU A O 1
ATOM 1426 N N . ARG A 1 175 ? -12.791 8.768 1.363 1.00 88.31 175 ARG A N 1
ATOM 1427 C CA . ARG A 1 175 ? -14.136 8.695 0.778 1.00 88.31 175 ARG A CA 1
ATOM 1428 C C . ARG A 1 175 ? -14.142 8.149 -0.640 1.00 88.31 175 ARG A C 1
ATOM 1430 O O . ARG A 1 175 ? -15.202 7.692 -1.051 1.00 88.31 175 ARG A O 1
ATOM 1437 N N . GLY A 1 176 ? -13.034 8.190 -1.365 1.00 83.25 176 GLY A N 1
ATOM 1438 C CA . GLY A 1 176 ? -12.999 7.716 -2.744 1.00 83.25 176 GLY A CA 1
ATOM 1439 C C . GLY A 1 176 ? -12.752 6.211 -2.889 1.00 83.25 176 GLY A C 1
ATOM 1440 O O . GLY A 1 176 ? -13.628 5.517 -3.402 1.00 83.25 176 GLY A O 1
ATOM 1441 N N . PRO A 1 177 ? -11.614 5.673 -2.417 1.00 88.38 177 PRO A N 1
ATOM 1442 C CA . PRO A 1 177 ? -11.254 4.266 -2.579 1.00 88.38 177 PRO A CA 1
ATOM 1443 C C . PRO A 1 177 ? -12.328 3.308 -2.052 1.00 88.38 177 PRO A C 1
ATOM 1445 O O . PRO A 1 177 ? -12.930 3.557 -1.011 1.00 88.38 177 PRO A O 1
ATOM 1448 N N . ARG A 1 178 ? -12.578 2.205 -2.760 1.00 91.56 178 ARG A N 1
ATOM 1449 C CA . ARG A 1 178 ? -13.573 1.163 -2.442 1.00 91.56 178 ARG A CA 1
ATOM 1450 C C . ARG A 1 178 ? -13.059 -0.211 -2.861 1.00 91.56 178 ARG A C 1
ATOM 1452 O O . ARG A 1 178 ? -12.132 -0.326 -3.651 1.00 91.56 178 ARG A O 1
ATOM 1459 N N . ASN A 1 179 ? -13.719 -1.267 -2.400 1.00 94.44 179 ASN A N 1
ATOM 1460 C CA . ASN A 1 179 ? -13.463 -2.638 -2.847 1.00 94.44 179 ASN A CA 1
ATOM 1461 C C . ASN A 1 179 ? -12.003 -3.118 -2.680 1.00 94.44 179 ASN A C 1
ATOM 1463 O O . ASN A 1 179 ? -11.585 -4.038 -3.382 1.00 94.44 179 ASN A O 1
ATOM 1467 N N . LEU A 1 180 ? -11.237 -2.515 -1.767 1.00 96.62 180 LEU A N 1
ATOM 1468 C CA . LEU A 1 180 ? -9.862 -2.920 -1.477 1.00 96.62 180 LEU A CA 1
ATOM 1469 C C . LEU A 1 180 ? -9.833 -4.168 -0.584 1.00 96.62 180 LEU A C 1
ATOM 1471 O O . LEU A 1 180 ? -10.764 -4.417 0.183 1.00 96.62 180 LEU A O 1
ATOM 1475 N N . ASP A 1 181 ? -8.736 -4.919 -0.643 1.00 97.62 181 ASP A N 1
ATOM 1476 C CA . ASP A 1 181 ? -8.449 -6.011 0.292 1.00 97.62 181 ASP A CA 1
ATOM 1477 C C . ASP A 1 181 ? -7.948 -5.435 1.632 1.00 97.62 181 ASP A C 1
ATOM 1479 O O . ASP A 1 181 ? -8.341 -5.920 2.697 1.00 97.62 181 ASP A O 1
ATOM 1483 N N . HIS A 1 182 ? -7.126 -4.377 1.562 1.00 97.06 182 HIS A N 1
ATOM 1484 C CA . HIS A 1 182 ? -6.507 -3.694 2.699 1.00 97.06 182 HIS A CA 1
ATOM 1485 C C . HIS A 1 182 ? -6.560 -2.171 2.531 1.00 97.06 182 HIS A C 1
ATOM 1487 O O . HIS A 1 182 ? -6.271 -1.630 1.458 1.00 97.06 182 HIS A O 1
ATOM 1493 N N . CYS A 1 183 ? -6.815 -1.462 3.627 1.00 97.19 183 CYS A N 1
ATOM 1494 C CA . CYS A 1 183 ? -6.551 -0.033 3.718 1.00 97.19 183 CYS A CA 1
ATOM 1495 C C . CYS A 1 183 ? -5.812 0.271 5.022 1.00 97.19 183 CYS A C 1
ATOM 1497 O O . CYS A 1 183 ? -6.203 -0.194 6.094 1.00 97.19 183 CYS A O 1
ATOM 1499 N N . ILE A 1 184 ? -4.703 1.000 4.917 1.00 95.31 184 ILE A N 1
ATOM 1500 C CA . ILE A 1 184 ? -3.748 1.194 6.008 1.00 95.31 184 ILE A CA 1
ATOM 1501 C C . ILE A 1 184 ? -3.454 2.681 6.141 1.00 95.31 184 ILE A C 1
ATOM 1503 O O . ILE A 1 184 ? -3.161 3.345 5.152 1.00 95.31 184 ILE A O 1
ATOM 1507 N N . VAL A 1 185 ? -3.478 3.203 7.360 1.00 92.44 185 VAL A N 1
ATOM 1508 C CA . VAL A 1 185 ? -3.064 4.569 7.679 1.00 92.44 185 VAL A CA 1
ATOM 1509 C C . VAL A 1 185 ? -1.916 4.502 8.676 1.00 92.44 185 VAL A C 1
ATOM 1511 O O . VAL A 1 185 ? -2.072 3.956 9.767 1.00 92.44 185 VAL A O 1
ATOM 1514 N N . THR A 1 186 ? -0.767 5.061 8.309 1.00 90.81 186 THR A N 1
ATOM 1515 C CA . THR A 1 186 ? 0.427 5.124 9.159 1.00 90.81 186 THR A CA 1
ATOM 1516 C C . THR A 1 186 ? 0.686 6.563 9.568 1.00 90.81 186 THR A C 1
ATOM 1518 O O . THR A 1 186 ? 0.862 7.419 8.707 1.00 90.81 186 THR A O 1
ATOM 1521 N N . GLY A 1 187 ? 0.736 6.838 10.868 1.00 86.06 187 GLY A N 1
ATOM 1522 C CA . GLY A 1 187 ? 1.046 8.161 11.408 1.00 86.06 187 GLY A CA 1
ATOM 1523 C C . GLY A 1 187 ? 2.172 8.141 12.431 1.00 86.06 187 GLY A C 1
ATOM 1524 O O . GLY A 1 187 ? 2.687 7.082 12.784 1.00 86.06 187 GLY A O 1
ATOM 1525 N N . ALA A 1 188 ? 2.566 9.329 12.887 1.00 80.62 188 ALA A N 1
ATOM 1526 C CA . ALA A 1 188 ? 3.588 9.477 13.915 1.00 80.62 188 ALA A CA 1
ATOM 1527 C C . ALA A 1 188 ? 3.026 9.100 15.286 1.00 80.62 188 ALA A C 1
ATOM 1529 O O . ALA A 1 188 ? 1.901 9.453 15.614 1.00 80.62 188 ALA A O 1
ATOM 1530 N N . ASP A 1 189 ? 3.827 8.443 16.112 1.00 74.94 189 ASP A N 1
ATOM 1531 C CA . ASP A 1 189 ? 3.455 8.094 17.474 1.00 74.94 189 ASP A CA 1
ATOM 1532 C C . ASP A 1 189 ? 3.266 9.356 18.332 1.00 74.94 189 ASP A C 1
ATOM 1534 O O . ASP A 1 189 ? 4.222 10.001 18.763 1.00 74.94 189 ASP A O 1
ATOM 1538 N N . GLY A 1 190 ? 2.004 9.697 18.590 1.00 64.88 190 GLY A N 1
ATOM 1539 C CA . GLY A 1 190 ? 1.614 10.827 19.434 1.00 64.88 190 GLY A CA 1
ATOM 1540 C C . GLY A 1 190 ? 1.681 10.550 20.940 1.00 64.88 190 GLY A C 1
ATOM 1541 O O . GLY A 1 190 ? 1.379 11.451 21.724 1.00 64.88 190 GLY A O 1
ATOM 1542 N N . SER A 1 191 ? 2.057 9.338 21.374 1.00 62.91 191 SER A N 1
ATOM 1543 C CA . SER A 1 191 ? 2.037 8.966 22.801 1.00 62.91 191 SER A CA 1
ATOM 1544 C C . SER A 1 191 ? 2.982 9.797 23.671 1.00 62.91 191 SER A C 1
ATOM 1546 O O . SER A 1 191 ? 2.694 10.013 24.849 1.00 62.91 191 SER A O 1
ATOM 1548 N N . GLU A 1 192 ? 4.071 10.317 23.099 1.00 56.09 192 GLU A N 1
ATOM 1549 C CA . GLU A 1 192 ? 4.972 11.238 23.795 1.00 56.09 192 GLU A CA 1
ATOM 1550 C C . GLU A 1 192 ? 4.351 12.631 23.949 1.00 56.09 192 GLU A C 1
ATOM 1552 O O . GLU A 1 192 ? 4.512 13.237 24.997 1.00 56.09 192 GLU A O 1
ATOM 1557 N N . ILE A 1 193 ? 3.591 13.123 22.962 1.00 55.84 193 ILE A N 1
ATOM 1558 C CA . ILE A 1 193 ? 3.023 14.486 22.962 1.00 55.84 193 ILE A CA 1
ATOM 1559 C C . ILE A 1 193 ? 1.876 14.625 23.981 1.00 55.84 193 ILE A C 1
ATOM 1561 O O . ILE A 1 193 ? 1.629 15.709 24.505 1.00 55.84 193 ILE A O 1
ATOM 1565 N N . LEU A 1 194 ? 1.243 13.512 24.363 1.00 55.84 194 LEU A N 1
ATOM 1566 C CA . LEU A 1 194 ? 0.229 13.413 25.422 1.00 55.84 194 LEU A CA 1
ATOM 1567 C C . LEU A 1 194 ? 0.777 13.601 26.860 1.00 55.84 194 LEU A C 1
ATOM 1569 O O . LEU A 1 194 ? 0.222 13.039 27.813 1.00 55.84 194 LEU A O 1
ATOM 1573 N N . PHE A 1 195 ? 1.857 14.375 27.043 1.00 40.94 195 PHE A N 1
ATOM 1574 C CA . PHE A 1 195 ? 2.486 14.679 28.334 1.00 40.94 195 PHE A CA 1
ATOM 1575 C C . PHE A 1 195 ? 1.428 15.049 29.397 1.00 40.94 195 PHE A C 1
ATOM 1577 O O . PHE A 1 195 ? 0.843 16.127 29.370 1.00 40.94 195 PHE A O 1
ATOM 1584 N N . GLY A 1 196 ? 1.173 14.124 30.333 1.00 48.34 196 GLY A N 1
ATOM 1585 C CA . GLY A 1 196 ? 0.221 14.277 31.445 1.00 48.34 196 GLY A CA 1
ATOM 1586 C C . GLY A 1 196 ? -0.909 13.238 31.505 1.00 48.34 196 GLY A C 1
ATOM 1587 O O . GLY A 1 196 ? -1.472 13.025 32.575 1.00 48.34 196 GLY A O 1
ATOM 1588 N N . ALA A 1 197 ? -1.211 12.531 30.408 1.00 50.41 197 ALA A N 1
ATOM 1589 C CA . ALA A 1 197 ? -2.313 11.553 30.323 1.00 50.41 197 ALA A CA 1
ATOM 1590 C C . ALA A 1 197 ? -1.842 10.083 30.194 1.00 50.41 197 ALA A C 1
ATOM 1592 O O . ALA A 1 197 ? -2.624 9.194 29.844 1.00 50.41 197 ALA A O 1
ATOM 1593 N N . LYS A 1 198 ? -0.553 9.850 30.480 1.00 46.12 198 LYS A N 1
ATOM 1594 C CA . LYS A 1 198 ? 0.252 8.680 30.088 1.00 46.12 198 LYS A CA 1
ATOM 1595 C C . LYS A 1 198 ? -0.330 7.318 30.489 1.00 46.12 198 LYS A C 1
ATOM 1597 O O . LYS A 1 198 ? -0.228 6.380 29.720 1.00 46.12 198 LYS A O 1
ATOM 1602 N N . GLU A 1 199 ? -0.977 7.201 31.643 1.00 48.12 199 GLU A N 1
ATOM 1603 C CA . GLU A 1 199 ? -1.408 5.887 32.159 1.00 48.12 199 GLU A CA 1
ATOM 1604 C C . GLU A 1 199 ? -2.899 5.614 31.943 1.00 48.12 199 GLU A C 1
ATOM 1606 O O . GLU A 1 199 ? -3.324 4.478 31.775 1.00 48.12 199 GLU A O 1
ATOM 1611 N N . LYS A 1 200 ? -3.742 6.652 31.888 1.00 49.62 200 LYS A N 1
ATOM 1612 C CA . LYS A 1 200 ? -5.198 6.447 31.860 1.00 49.62 200 LYS A CA 1
ATOM 1613 C C . LYS A 1 200 ? -5.763 6.258 30.453 1.00 49.62 200 LYS A C 1
ATOM 1615 O O . LYS A 1 200 ? -6.891 5.790 30.347 1.00 49.62 200 LYS A O 1
ATOM 1620 N N . TYR A 1 201 ? -5.029 6.640 29.408 1.00 50.53 201 TYR A N 1
ATOM 1621 C CA . TYR A 1 201 ? -5.508 6.609 28.019 1.00 50.53 201 TYR A CA 1
ATOM 1622 C C . TYR A 1 201 ? -4.686 5.681 27.112 1.00 50.53 201 TYR A C 1
ATOM 1624 O O . TYR A 1 201 ? -5.221 5.167 26.140 1.00 50.53 201 TYR A O 1
ATOM 1632 N N . ILE A 1 202 ? -3.427 5.383 27.438 1.00 49.59 202 ILE A N 1
ATOM 1633 C CA . ILE A 1 202 ? -2.625 4.426 26.657 1.00 49.59 202 ILE A CA 1
ATOM 1634 C C . ILE A 1 202 ? -3.137 2.989 26.864 1.00 49.59 202 ILE A C 1
ATOM 1636 O O . ILE A 1 202 ? -3.274 2.247 25.897 1.00 49.59 202 ILE A O 1
ATOM 1640 N N . ASP A 1 203 ? -3.545 2.640 28.089 1.00 49.72 203 ASP A N 1
ATOM 1641 C CA . ASP A 1 203 ? -4.110 1.317 28.412 1.00 49.72 203 ASP A CA 1
ATOM 1642 C C . ASP A 1 203 ? -5.577 1.150 27.979 1.00 49.72 203 ASP A C 1
ATOM 1644 O O . ASP A 1 203 ? -6.118 0.044 27.986 1.00 49.72 203 ASP A O 1
ATOM 1648 N N . LYS A 1 204 ? -6.258 2.250 27.633 1.00 51.34 204 LYS A N 1
ATOM 1649 C CA . LYS A 1 204 ? -7.720 2.273 27.448 1.00 51.34 204 LYS A CA 1
ATOM 1650 C C . LYS A 1 204 ? -8.182 2.480 26.012 1.00 51.34 204 LYS A C 1
ATOM 1652 O O . LYS A 1 204 ? -9.388 2.545 25.783 1.00 51.34 204 LYS A O 1
ATOM 1657 N N . TRP A 1 205 ? -7.270 2.663 25.062 1.00 56.62 205 TRP A N 1
ATOM 1658 C CA . TRP A 1 205 ? -7.647 3.137 23.737 1.00 56.62 205 TRP A CA 1
ATOM 1659 C C . TRP A 1 205 ? -6.831 2.440 22.662 1.00 56.62 205 TRP A C 1
ATOM 1661 O O . TRP A 1 205 ? -5.607 2.374 22.700 1.00 56.62 205 TRP A O 1
ATOM 1671 N N . GLY A 1 206 ? -7.564 1.898 21.697 1.00 55.16 206 GLY A N 1
ATOM 1672 C CA . GLY A 1 206 ? -7.000 1.260 20.527 1.00 55.16 206 GLY A CA 1
ATOM 1673 C C . GLY A 1 206 ? -6.187 2.220 19.639 1.00 55.16 206 GLY A C 1
ATOM 1674 O O . GLY A 1 206 ? -6.106 3.425 19.887 1.00 55.16 206 GLY A O 1
ATOM 1675 N N . PRO A 1 207 ? -5.620 1.684 18.554 1.00 51.16 207 PRO A N 1
ATOM 1676 C CA . PRO A 1 207 ? -4.608 2.298 17.685 1.00 51.16 207 PRO A CA 1
ATOM 1677 C C . PRO A 1 207 ? -4.850 3.712 17.131 1.00 51.16 207 PRO A C 1
ATOM 1679 O O . PRO A 1 207 ? -3.891 4.357 16.713 1.00 51.16 207 PRO A O 1
ATOM 1682 N N . VAL A 1 208 ? -6.085 4.227 17.140 1.00 53.59 208 VAL A N 1
ATOM 1683 C CA . VAL A 1 208 ? -6.411 5.584 16.647 1.00 53.59 208 VAL A CA 1
ATOM 1684 C C . VAL A 1 208 ? -5.703 6.685 17.446 1.00 53.59 208 VAL A C 1
ATOM 1686 O O . VAL A 1 208 ? -5.414 7.741 16.891 1.00 53.59 208 VAL A O 1
ATOM 1689 N N . ILE A 1 209 ? -5.353 6.442 18.717 1.00 53.59 209 ILE A N 1
ATOM 1690 C CA . ILE A 1 209 ? -4.583 7.405 19.530 1.00 53.59 209 ILE A CA 1
ATOM 1691 C C . ILE A 1 209 ? -3.196 7.688 18.950 1.00 53.59 209 ILE A C 1
ATOM 1693 O O . ILE A 1 209 ? -2.635 8.761 19.172 1.00 53.59 209 ILE A O 1
ATOM 1697 N N . PHE A 1 210 ? -2.633 6.748 18.200 1.00 52.84 210 PHE A N 1
ATOM 1698 C CA . PHE A 1 210 ? -1.212 6.770 17.914 1.00 52.84 210 PHE A CA 1
ATOM 1699 C C . PHE A 1 210 ? -0.861 7.181 16.486 1.00 52.84 210 PHE A C 1
ATOM 1701 O O . PHE A 1 210 ? 0.319 7.212 16.161 1.00 52.84 210 PHE A O 1
ATOM 1708 N N . THR A 1 211 ? -1.828 7.549 15.640 1.00 55.59 211 THR A N 1
ATOM 1709 C CA . THR A 1 211 ? -1.527 8.077 14.295 1.00 55.59 211 THR A CA 1
ATOM 1710 C C . THR A 1 211 ? -1.157 9.571 14.297 1.00 55.59 211 THR A C 1
ATOM 1712 O O . THR A 1 211 ? -1.146 10.200 13.243 1.00 55.59 211 THR A O 1
ATOM 1715 N N . GLY A 1 212 ? -0.849 10.156 15.462 1.00 50.91 212 GLY A N 1
ATOM 1716 C CA . GLY A 1 212 ? -0.220 11.481 15.571 1.00 50.91 212 GLY A CA 1
ATOM 1717 C C . GLY A 1 212 ? -1.171 12.665 15.443 1.00 50.91 212 GLY A C 1
ATOM 1718 O O . GLY A 1 212 ? -0.728 13.805 15.334 1.00 50.91 212 GLY A O 1
ATOM 1719 N N . ILE A 1 213 ? -2.481 12.417 15.468 1.00 53.75 213 ILE A N 1
ATOM 1720 C CA . ILE A 1 213 ? -3.487 13.459 15.282 1.00 53.75 213 ILE A CA 1
ATOM 1721 C C . ILE A 1 213 ? -4.080 13.843 16.641 1.00 53.75 213 ILE A C 1
ATOM 1723 O O . ILE A 1 213 ? -4.910 13.136 17.206 1.00 53.75 213 ILE A O 1
ATOM 1727 N N . MET A 1 214 ? -3.659 14.996 17.157 1.00 48.94 214 MET A N 1
ATOM 1728 C CA . MET A 1 214 ? -3.916 15.467 18.528 1.00 48.94 214 MET A CA 1
ATOM 1729 C C . MET A 1 214 ? -5.384 15.815 18.857 1.00 48.94 214 MET A C 1
ATOM 1731 O O . MET A 1 214 ? -5.718 16.069 20.012 1.00 48.94 214 MET A O 1
ATOM 1735 N N . LEU A 1 215 ? -6.300 15.814 17.880 1.00 53.19 215 LEU A N 1
ATOM 1736 C CA . LEU A 1 215 ? -7.718 16.149 18.083 1.00 53.19 215 LEU A CA 1
ATOM 1737 C C . LEU A 1 215 ? -8.586 14.885 18.203 1.00 53.19 215 LEU A C 1
ATOM 1739 O O . LEU A 1 215 ? -9.422 14.591 17.345 1.00 53.19 215 LEU A O 1
ATOM 1743 N N . PHE A 1 216 ? -8.401 14.171 19.317 1.00 48.66 216 PHE A N 1
ATOM 1744 C CA . PHE A 1 216 ? -9.028 12.891 19.689 1.00 48.66 216 PHE A CA 1
ATOM 1745 C C . PHE A 1 216 ? -10.537 12.778 19.418 1.00 48.66 216 PHE A C 1
ATOM 1747 O O . PHE A 1 216 ? -11.015 11.725 19.007 1.00 48.66 216 PHE A O 1
ATOM 1754 N N . GLY A 1 217 ? -11.304 13.857 19.597 1.00 51.84 217 GLY A N 1
ATOM 1755 C CA . GLY A 1 217 ? -12.756 13.830 19.381 1.00 51.84 217 GLY A CA 1
ATOM 1756 C C . GLY A 1 217 ? -13.183 13.778 17.909 1.00 51.84 217 GLY A C 1
ATOM 1757 O O . GLY A 1 217 ? -14.299 13.365 17.612 1.00 51.84 217 GLY A O 1
ATOM 1758 N N . LYS A 1 218 ? -12.317 14.193 16.975 1.00 54.56 218 LYS A N 1
ATOM 1759 C CA . LYS A 1 218 ? -12.691 14.419 15.565 1.00 54.56 218 LYS A CA 1
ATOM 1760 C C . LYS A 1 218 ? -12.286 13.284 14.623 1.00 54.56 218 LYS A C 1
ATOM 1762 O O . LYS A 1 218 ? -12.736 13.255 13.484 1.00 54.56 218 LYS A O 1
ATOM 1767 N N . LEU A 1 219 ? -11.499 12.325 15.113 1.00 60.91 219 LEU A N 1
ATOM 1768 C CA . LEU A 1 219 ? -11.120 11.099 14.398 1.00 60.91 219 LEU A CA 1
ATOM 1769 C C . LEU A 1 219 ? -11.824 9.847 14.898 1.00 60.91 219 LEU A C 1
ATOM 1771 O O . LEU A 1 219 ? -11.465 8.741 14.500 1.00 60.91 219 LEU A O 1
ATOM 1775 N N . ALA A 1 220 ? -12.876 10.006 15.701 1.00 62.25 220 ALA A N 1
ATOM 1776 C CA . ALA A 1 220 ? -13.760 8.906 16.074 1.00 62.25 220 ALA A CA 1
ATOM 1777 C C . ALA A 1 220 ? -14.341 8.146 14.858 1.00 62.25 220 ALA A C 1
ATOM 1779 O O . ALA A 1 220 ? -14.901 7.070 15.042 1.00 62.25 220 ALA A O 1
ATOM 1780 N N . GLY A 1 221 ? -14.202 8.706 13.645 1.00 77.62 221 GLY A N 1
ATOM 1781 C CA . GLY A 1 221 ? -14.564 8.113 12.362 1.00 77.62 221 GLY A CA 1
ATOM 1782 C C . GLY A 1 221 ? -13.428 7.455 11.562 1.00 77.62 221 GLY A C 1
ATOM 1783 O O . GLY A 1 221 ? -13.725 6.889 10.517 1.00 77.62 221 GLY A O 1
ATOM 1784 N N . LEU A 1 222 ? -12.152 7.526 11.976 1.00 83.69 222 LEU A N 1
ATOM 1785 C CA . LEU A 1 222 ? -11.028 7.110 11.118 1.00 83.69 222 LEU A CA 1
ATOM 1786 C C . LEU A 1 222 ? -11.118 5.635 10.718 1.00 83.69 222 LEU A C 1
ATOM 1788 O O . LEU A 1 222 ? -11.032 5.321 9.536 1.00 83.69 222 LEU A O 1
ATOM 1792 N N . VAL A 1 223 ? -11.341 4.733 11.679 1.00 87.69 223 VAL A N 1
ATOM 1793 C CA . VAL A 1 223 ? -11.498 3.299 11.382 1.00 87.69 223 VAL A CA 1
ATOM 1794 C C . VAL A 1 223 ? -12.691 3.061 10.467 1.00 87.69 223 VAL A C 1
ATOM 1796 O O . VAL A 1 223 ? -12.600 2.241 9.563 1.00 87.69 223 VAL A O 1
ATOM 1799 N N . GLN A 1 224 ? -13.783 3.801 10.644 1.00 89.12 224 GLN A N 1
ATOM 1800 C CA . GLN A 1 224 ? -14.965 3.704 9.795 1.00 89.12 224 GLN A CA 1
ATOM 1801 C C . GLN A 1 224 ? -14.680 4.210 8.373 1.00 89.12 224 GLN A C 1
ATOM 1803 O O . GLN A 1 224 ? -15.188 3.633 7.414 1.00 89.12 224 GLN A O 1
ATOM 1808 N N . TRP A 1 225 ? -13.854 5.249 8.209 1.00 90.62 225 TRP A N 1
ATOM 1809 C CA . TRP A 1 225 ? -13.429 5.736 6.892 1.00 90.62 225 TRP A CA 1
ATOM 1810 C C . TRP A 1 225 ? -12.519 4.725 6.188 1.00 90.62 225 TRP A C 1
ATOM 1812 O O . TRP A 1 225 ? -12.737 4.430 5.016 1.00 90.62 225 TRP A O 1
ATOM 1822 N N . ILE A 1 226 ? -11.557 4.143 6.914 1.00 93.50 226 ILE A N 1
ATOM 1823 C CA . ILE A 1 226 ? -10.685 3.075 6.399 1.00 93.50 226 ILE A CA 1
ATOM 1824 C C . ILE A 1 226 ? -11.527 1.843 6.031 1.00 93.50 226 ILE A C 1
ATOM 1826 O O . ILE A 1 226 ? -11.384 1.306 4.937 1.00 93.50 226 ILE A O 1
ATOM 1830 N N . ALA A 1 227 ? -12.456 1.431 6.899 1.00 94.62 227 ALA A N 1
ATOM 1831 C CA . ALA A 1 227 ? -13.373 0.320 6.649 1.00 94.62 227 ALA A CA 1
ATOM 1832 C C . ALA A 1 227 ? -14.254 0.563 5.418 1.00 94.62 227 ALA A C 1
ATOM 1834 O O . ALA A 1 227 ? -14.472 -0.354 4.636 1.00 94.62 227 ALA A O 1
ATOM 1835 N N . GLY A 1 228 ? -14.687 1.807 5.187 1.00 94.44 228 GLY A N 1
ATOM 1836 C CA . GLY A 1 228 ? -15.417 2.189 3.978 1.00 94.44 228 GLY A CA 1
ATOM 1837 C C . GLY A 1 228 ? -14.632 1.978 2.678 1.00 94.44 228 GLY A C 1
ATOM 1838 O O . GLY A 1 228 ? -15.250 1.887 1.620 1.00 94.44 228 GLY A O 1
ATOM 1839 N N . CYS A 1 229 ? -13.300 1.871 2.739 1.00 95.00 229 CYS A N 1
ATOM 1840 C CA . CYS A 1 229 ? -12.456 1.571 1.582 1.00 95.00 229 CYS A CA 1
ATOM 1841 C C . CYS A 1 229 ? -12.349 0.071 1.274 1.00 95.00 229 CYS A C 1
ATOM 1843 O O . CYS A 1 229 ? -12.042 -0.309 0.141 1.00 95.00 229 CYS A O 1
ATOM 1845 N N . VAL A 1 230 ? -12.565 -0.778 2.277 1.00 97.06 230 VAL A N 1
ATOM 1846 C CA . VAL A 1 230 ? -12.322 -2.223 2.221 1.00 97.06 230 VAL A CA 1
ATOM 1847 C C . VAL A 1 230 ? -13.599 -2.944 1.799 1.00 97.06 230 VAL A C 1
ATOM 1849 O O . VAL A 1 230 ? -14.705 -2.533 2.145 1.00 97.06 230 VAL A O 1
ATOM 1852 N N . ARG A 1 231 ? -13.469 -4.013 1.010 1.00 96.06 231 ARG A N 1
ATOM 1853 C CA . ARG A 1 231 ? -14.620 -4.827 0.598 1.00 96.06 231 ARG A CA 1
ATOM 1854 C C . ARG A 1 231 ? -15.171 -5.667 1.754 1.00 96.06 231 ARG A C 1
ATOM 1856 O O . ARG A 1 231 ? -14.438 -6.035 2.668 1.00 96.06 231 ARG A O 1
ATOM 1863 N N . GLY A 1 232 ? -16.429 -6.073 1.620 1.00 93.88 232 GLY A N 1
ATOM 1864 C CA . GLY A 1 232 ? -17.098 -6.982 2.549 1.00 93.88 232 GLY A CA 1
ATOM 1865 C C . GLY A 1 232 ? -18.006 -6.265 3.541 1.00 93.88 232 GLY A C 1
ATOM 1866 O O . GLY A 1 232 ? -18.125 -5.039 3.540 1.00 93.88 232 GLY A O 1
ATOM 1867 N N . GLU A 1 233 ? -18.682 -7.053 4.368 1.00 93.81 233 GLU A N 1
ATOM 1868 C CA . GLU A 1 233 ? -19.523 -6.545 5.451 1.00 93.81 233 GLU A CA 1
ATOM 1869 C C . GLU A 1 233 ? -18.701 -6.277 6.720 1.00 93.81 233 GLU A C 1
ATOM 1871 O O . GLU A 1 233 ? -17.572 -6.746 6.873 1.00 93.81 233 GLU A O 1
ATOM 1876 N N . LYS A 1 234 ? -19.254 -5.502 7.662 1.00 90.62 234 LYS A N 1
ATOM 1877 C CA . LYS A 1 234 ? -18.529 -5.102 8.883 1.00 90.62 234 LYS A CA 1
ATOM 1878 C C . LYS A 1 234 ? -18.058 -6.289 9.730 1.00 90.62 234 LYS A C 1
ATOM 1880 O O . LYS A 1 234 ? -17.022 -6.204 10.382 1.00 90.62 234 LYS A O 1
ATOM 1885 N N . ASP A 1 235 ? -18.820 -7.372 9.767 1.00 89.69 235 ASP A N 1
ATOM 1886 C CA . ASP A 1 235 ? -18.489 -8.607 10.486 1.00 89.69 235 ASP A CA 1
ATOM 1887 C C . ASP A 1 235 ? -17.392 -9.433 9.787 1.00 89.69 235 ASP A C 1
ATOM 1889 O O . ASP A 1 235 ? -16.770 -10.292 10.412 1.00 89.69 235 ASP A O 1
ATOM 1893 N N . GLN A 1 236 ? -17.106 -9.127 8.520 1.00 92.12 236 GLN A N 1
ATOM 1894 C CA . GLN A 1 236 ? -16.029 -9.707 7.718 1.00 92.12 236 GLN A CA 1
ATOM 1895 C C . GLN A 1 236 ? -14.772 -8.831 7.698 1.00 92.12 236 GLN A C 1
ATOM 1897 O O . GLN A 1 236 ? -13.835 -9.115 6.956 1.00 92.12 236 GLN A O 1
ATOM 1902 N N . MET A 1 237 ? -14.722 -7.765 8.496 1.00 94.25 237 MET A N 1
ATOM 1903 C CA . MET A 1 237 ? -13.569 -6.873 8.566 1.00 94.25 237 MET A CA 1
ATOM 1904 C C . MET A 1 237 ? -12.801 -7.057 9.864 1.00 94.25 237 MET A C 1
ATOM 1906 O O . MET A 1 237 ? -13.368 -7.194 10.953 1.00 94.25 237 MET A O 1
ATOM 1910 N N . ILE A 1 238 ? -11.483 -6.996 9.743 1.00 92.31 238 ILE A N 1
ATOM 1911 C CA . ILE A 1 238 ? -10.550 -7.090 10.857 1.00 92.31 238 ILE A CA 1
ATOM 1912 C C . ILE A 1 238 ? -9.799 -5.772 10.936 1.00 92.31 238 ILE A C 1
ATOM 1914 O O . ILE A 1 238 ? -9.327 -5.248 9.930 1.00 92.31 238 ILE A O 1
ATOM 1918 N N . VAL A 1 239 ? -9.696 -5.240 12.145 1.00 91.00 239 VAL A N 1
ATOM 1919 C CA . VAL A 1 239 ? -8.878 -4.078 12.466 1.00 91.00 239 VAL A CA 1
ATOM 1920 C C . VAL A 1 239 ? -7.568 -4.590 13.039 1.00 91.00 239 VAL A C 1
ATOM 1922 O O . VAL A 1 239 ? -7.584 -5.340 14.015 1.00 91.00 239 VAL A O 1
ATOM 1925 N N . ARG A 1 240 ? -6.441 -4.186 12.455 1.00 90.06 240 ARG A N 1
ATOM 1926 C CA . ARG A 1 240 ? -5.084 -4.529 12.896 1.00 90.06 240 ARG A CA 1
ATOM 1927 C C . ARG A 1 240 ? -4.304 -3.263 13.219 1.00 90.06 240 ARG A C 1
ATOM 1929 O O . ARG A 1 240 ? -4.502 -2.218 12.603 1.00 90.06 240 ARG A O 1
ATOM 1936 N N . TRP A 1 241 ? -3.407 -3.365 14.190 1.00 87.81 241 TRP A N 1
ATOM 1937 C CA . TRP A 1 241 ? -2.448 -2.314 14.476 1.00 87.81 241 TRP A CA 1
ATOM 1938 C C . TRP A 1 241 ? -1.087 -2.823 14.871 1.00 87.81 241 TRP A C 1
ATOM 1940 O O . TRP A 1 241 ? -0.936 -3.902 15.453 1.00 87.81 241 TRP A O 1
ATOM 1950 N N . SER A 1 242 ? -0.107 -1.980 14.585 1.00 86.81 242 SER A N 1
ATOM 1951 C CA . SER A 1 242 ? 1.264 -2.145 15.024 1.00 86.81 242 SER A CA 1
ATOM 1952 C C . SER A 1 242 ? 1.908 -0.789 15.279 1.00 86.81 242 SER A C 1
ATOM 1954 O O . SER A 1 242 ? 1.724 0.169 14.526 1.00 86.81 242 SER A O 1
ATOM 1956 N N . LYS A 1 243 ? 2.696 -0.733 16.346 1.00 83.75 243 LYS A N 1
ATOM 1957 C CA . LYS A 1 243 ? 3.606 0.351 16.676 1.00 83.75 243 LYS A CA 1
ATOM 1958 C C . LYS A 1 243 ? 5.024 -0.109 16.377 1.00 83.75 243 LYS A C 1
ATOM 1960 O O . LYS A 1 243 ? 5.510 -1.079 16.951 1.00 83.75 243 LYS A O 1
ATOM 1965 N N . GLU A 1 244 ? 5.690 0.610 15.488 1.00 84.75 244 GLU A N 1
ATOM 1966 C CA . GLU A 1 244 ? 7.077 0.364 15.116 1.00 84.75 244 GLU A CA 1
ATOM 1967 C C . GLU A 1 244 ? 7.877 1.648 15.319 1.00 84.75 244 GLU A C 1
ATOM 1969 O O . GLU A 1 244 ? 7.714 2.634 14.599 1.00 84.75 244 GLU A O 1
ATOM 1974 N N . LYS A 1 245 ? 8.775 1.644 16.311 1.00 84.38 245 LYS A N 1
ATOM 1975 C CA . LYS A 1 245 ? 9.573 2.819 16.696 1.00 84.38 245 LYS A CA 1
ATOM 1976 C C . LYS A 1 245 ? 8.668 4.022 17.018 1.00 84.38 245 LYS A C 1
ATOM 1978 O O . LYS A 1 245 ? 8.020 4.027 18.056 1.00 84.38 245 LYS A O 1
ATOM 1983 N N . LYS A 1 246 ? 8.647 5.026 16.134 1.00 82.19 246 LYS A N 1
ATOM 1984 C CA . LYS A 1 246 ? 7.882 6.278 16.247 1.00 82.19 246 LYS A CA 1
ATOM 1985 C C . LYS A 1 246 ? 6.709 6.349 15.268 1.00 82.19 246 LYS A C 1
ATOM 1987 O O . LYS A 1 246 ? 6.179 7.433 15.053 1.00 82.19 246 LYS A O 1
ATOM 1992 N N . ALA A 1 247 ? 6.335 5.236 14.648 1.00 84.00 247 ALA A N 1
ATOM 1993 C CA . ALA A 1 247 ? 5.215 5.169 13.726 1.00 84.00 247 ALA A CA 1
ATOM 1994 C C . ALA A 1 247 ? 4.170 4.186 14.247 1.00 84.00 247 ALA A C 1
ATOM 1996 O O . ALA A 1 247 ? 4.516 3.132 14.790 1.00 84.00 247 ALA A O 1
ATOM 1997 N N . VAL A 1 248 ? 2.895 4.510 14.048 1.00 84.56 248 VAL A N 1
ATOM 1998 C CA . VAL A 1 248 ? 1.794 3.574 14.275 1.00 84.56 248 VAL A CA 1
ATOM 1999 C C . VAL A 1 248 ? 0.979 3.414 13.018 1.00 84.56 248 VAL A C 1
ATOM 2001 O O . VAL A 1 248 ? 0.603 4.391 12.373 1.00 84.56 248 VAL A O 1
ATOM 2004 N N . SER A 1 249 ? 0.716 2.156 12.693 1.00 89.75 249 SER A N 1
ATOM 2005 C CA . SER A 1 249 ? -0.110 1.755 11.570 1.00 89.75 249 SER A CA 1
ATOM 2006 C C . SER A 1 249 ? -1.437 1.219 12.077 1.00 89.75 249 SER A C 1
ATOM 2008 O O . SER A 1 249 ? -1.482 0.368 12.966 1.00 89.75 249 SER A O 1
ATOM 2010 N N . LEU A 1 250 ? -2.506 1.723 11.480 1.00 89.88 250 LEU A N 1
ATOM 2011 C CA . LEU A 1 250 ? -3.870 1.262 11.649 1.00 89.88 250 LEU A CA 1
ATOM 2012 C C . LEU A 1 250 ? -4.339 0.685 10.321 1.00 89.88 250 LEU A C 1
ATOM 2014 O O . LEU A 1 250 ? -4.265 1.352 9.294 1.00 89.88 250 LEU A O 1
ATOM 2018 N N . GLU A 1 251 ? -4.837 -0.536 10.345 1.00 93.88 251 GLU A N 1
ATOM 2019 C CA . GLU A 1 251 ? -5.245 -1.261 9.153 1.00 93.88 251 GLU A CA 1
ATOM 2020 C C . GLU A 1 251 ? -6.648 -1.817 9.319 1.00 93.88 251 GLU A C 1
ATOM 2022 O O . GLU A 1 251 ? -6.989 -2.350 10.376 1.00 93.88 251 GLU A O 1
ATOM 2027 N N . VAL A 1 252 ? -7.432 -1.741 8.247 1.00 95.44 252 VAL A N 1
ATOM 2028 C CA . VAL A 1 252 ? -8.614 -2.581 8.068 1.00 95.44 252 VAL A CA 1
ATOM 2029 C C . VAL A 1 252 ? -8.355 -3.520 6.898 1.00 95.44 252 VAL A C 1
ATOM 2031 O O . VAL A 1 252 ? -7.874 -3.098 5.845 1.00 95.44 252 VAL A O 1
ATOM 2034 N N . ILE A 1 253 ? -8.663 -4.796 7.104 1.00 96.44 253 ILE A N 1
ATOM 2035 C CA . ILE A 1 253 ? -8.437 -5.884 6.154 1.00 96.44 253 ILE A CA 1
ATOM 2036 C C . ILE A 1 253 ? -9.691 -6.758 6.066 1.00 96.44 253 ILE A C 1
ATOM 2038 O O . ILE A 1 253 ? -10.319 -7.059 7.087 1.00 96.44 253 ILE A O 1
ATOM 2042 N N . CYS A 1 254 ? -10.070 -7.157 4.849 1.00 96.50 254 CYS A N 1
ATOM 2043 C CA . CYS A 1 254 ? -11.175 -8.099 4.649 1.00 96.50 254 CYS A CA 1
ATOM 2044 C C . CYS A 1 254 ? -10.789 -9.518 5.098 1.00 96.50 254 CYS A C 1
ATOM 2046 O O . CYS A 1 254 ? -9.628 -9.935 5.023 1.00 96.50 254 CYS A O 1
ATOM 2048 N N . LYS A 1 255 ? -11.773 -10.289 5.554 1.00 93.94 255 LYS A N 1
ATOM 2049 C CA . LYS A 1 255 ? -11.584 -11.637 6.096 1.00 93.94 255 LYS A CA 1
ATOM 2050 C C . LYS A 1 255 ? -10.895 -12.574 5.113 1.00 93.94 255 LYS A C 1
ATOM 2052 O O . LYS A 1 255 ? -10.043 -13.357 5.538 1.00 93.94 255 LYS A O 1
ATOM 2057 N N . GLU A 1 256 ? -11.235 -12.508 3.826 1.00 95.12 256 GLU A N 1
ATOM 2058 C CA . GLU A 1 256 ? -10.616 -13.361 2.807 1.00 95.12 256 GLU A CA 1
ATOM 2059 C C . GLU A 1 256 ? -9.114 -13.088 2.708 1.00 95.12 256 GLU A C 1
ATOM 2061 O O . GLU A 1 256 ? -8.320 -14.026 2.744 1.00 95.12 256 GLU A O 1
ATOM 2066 N N . ALA A 1 257 ? -8.721 -11.811 2.650 1.00 95.12 257 ALA A N 1
ATOM 2067 C CA . ALA A 1 257 ? -7.316 -11.418 2.574 1.00 95.12 257 ALA A CA 1
ATOM 2068 C C . ALA A 1 257 ? -6.557 -11.787 3.856 1.00 95.12 257 ALA A C 1
ATOM 2070 O O . ALA A 1 257 ? -5.464 -12.346 3.791 1.00 95.12 257 ALA A O 1
ATOM 2071 N N . PHE A 1 258 ? -7.170 -11.580 5.026 1.00 93.25 258 PHE A N 1
ATOM 2072 C CA . PHE A 1 258 ? -6.567 -11.977 6.299 1.00 93.25 258 PHE A CA 1
ATOM 2073 C C . PHE A 1 258 ? -6.357 -13.491 6.393 1.00 93.25 258 PHE A C 1
ATOM 2075 O O . PHE A 1 258 ? -5.305 -13.961 6.823 1.00 93.25 258 PHE A O 1
ATOM 2082 N N . THR A 1 259 ? -7.348 -14.270 5.958 1.00 92.88 259 THR A N 1
ATOM 2083 C CA . THR A 1 259 ? -7.267 -15.736 5.944 1.00 92.88 259 THR A CA 1
ATOM 2084 C C . THR A 1 259 ? -6.226 -16.218 4.936 1.00 92.88 259 THR A C 1
ATOM 2086 O O . THR A 1 259 ? -5.552 -17.213 5.184 1.00 92.88 259 THR A O 1
ATOM 2089 N N . GLN A 1 260 ? -6.051 -15.515 3.816 1.00 93.44 260 GLN A N 1
ATOM 2090 C CA . GLN A 1 260 ? -4.989 -15.811 2.858 1.00 93.44 260 GLN A CA 1
ATOM 2091 C C . GLN A 1 260 ? -3.591 -15.549 3.446 1.00 93.44 260 GLN A C 1
ATOM 2093 O O . GLN A 1 260 ? -2.668 -16.311 3.163 1.00 93.44 260 GLN A O 1
ATOM 2098 N N . GLU A 1 261 ? -3.433 -14.504 4.266 1.00 91.38 261 GLU A N 1
ATOM 2099 C CA . GLU A 1 261 ? -2.155 -14.138 4.896 1.00 91.38 261 GLU A CA 1
ATOM 2100 C C . GLU A 1 261 ? -1.794 -15.063 6.076 1.00 91.38 261 GLU A C 1
ATOM 2102 O O . GLU A 1 261 ? -0.639 -15.466 6.207 1.00 91.38 261 GLU A O 1
ATOM 2107 N N . PHE A 1 262 ? -2.770 -15.437 6.914 1.00 87.44 262 PHE A N 1
ATOM 2108 C CA . PHE A 1 262 ? -2.524 -16.129 8.193 1.00 87.44 262 PHE A CA 1
ATOM 2109 C C . PHE A 1 262 ? -3.142 -17.527 8.315 1.00 87.44 262 PHE A C 1
ATOM 2111 O O . PHE A 1 262 ? -2.948 -18.209 9.325 1.00 87.44 262 PHE A O 1
ATOM 2118 N N . GLY A 1 263 ? -3.899 -17.967 7.315 1.00 89.44 263 GLY A N 1
ATOM 2119 C CA . GLY A 1 263 ? -4.701 -19.183 7.387 1.00 89.44 263 GLY A CA 1
ATOM 2120 C C . GLY A 1 263 ? -5.926 -19.048 8.299 1.00 89.44 263 GLY A C 1
ATOM 2121 O O . GLY A 1 263 ? -6.105 -18.075 9.035 1.00 89.44 263 GLY A O 1
ATOM 2122 N N . TRP A 1 264 ? -6.783 -20.072 8.272 1.00 83.69 264 TRP A N 1
ATOM 2123 C CA . TRP A 1 264 ? -8.010 -20.108 9.076 1.00 83.69 264 TRP A CA 1
ATOM 2124 C C . TRP A 1 264 ? -7.732 -20.116 10.585 1.00 83.69 264 TRP A C 1
ATOM 2126 O O . TRP A 1 264 ? -8.359 -19.377 11.337 1.00 83.69 264 TRP A O 1
ATOM 2136 N N . ALA A 1 265 ? -6.729 -20.882 11.024 1.00 82.75 265 ALA A N 1
ATOM 2137 C CA . ALA A 1 265 ? -6.316 -20.912 12.427 1.00 82.75 265 ALA A CA 1
ATOM 2138 C C . ALA A 1 265 ? -5.821 -19.537 12.916 1.00 82.75 265 ALA A C 1
ATOM 2140 O O . ALA A 1 265 ? -6.075 -19.156 14.056 1.00 82.75 265 ALA A O 1
ATOM 2141 N N . GLY A 1 266 ? -5.158 -18.765 12.045 1.00 80.69 266 GLY A N 1
ATOM 2142 C CA . GLY A 1 266 ? -4.753 -17.393 12.345 1.00 80.69 266 GLY A CA 1
ATOM 2143 C C . GLY A 1 266 ? -5.947 -16.454 12.515 1.00 80.69 266 GLY A C 1
ATOM 2144 O O . GLY A 1 266 ? -5.949 -15.627 13.425 1.00 80.69 266 GLY A O 1
ATOM 2145 N N . TYR A 1 267 ? -6.988 -16.615 11.692 1.00 82.00 267 TYR A N 1
ATOM 2146 C CA . TYR A 1 267 ? -8.253 -15.891 11.842 1.00 82.00 267 TYR A CA 1
ATOM 2147 C C . TYR A 1 267 ? -8.955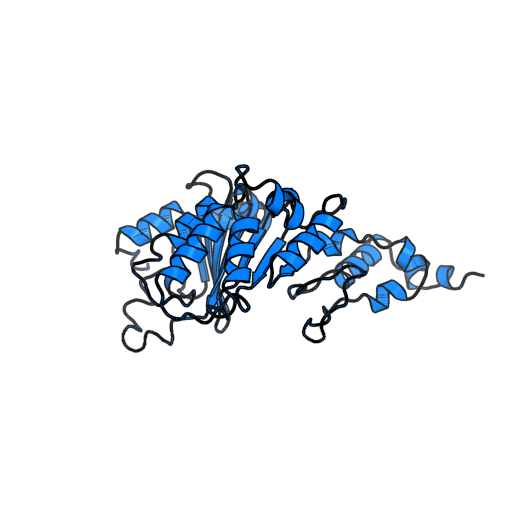 -16.222 13.165 1.00 82.00 267 TYR A C 1
ATOM 2149 O O . TYR A 1 267 ? -9.306 -15.312 13.913 1.00 82.00 267 TYR A O 1
ATOM 2157 N N . GLU A 1 268 ? -9.126 -17.503 13.494 1.00 79.94 268 GLU A N 1
ATOM 2158 C CA . GLU A 1 268 ? -9.749 -17.909 14.761 1.00 79.94 268 GLU A CA 1
ATOM 2159 C C . GLU A 1 268 ? -8.952 -17.404 15.965 1.00 79.94 268 GLU A C 1
ATOM 2161 O O . GLU A 1 268 ? -9.536 -16.858 16.901 1.00 79.94 268 GLU A O 1
ATOM 2166 N N . GLY A 1 269 ? -7.620 -17.489 15.901 1.00 78.25 269 GLY A N 1
ATOM 2167 C CA . GLY A 1 269 ? -6.729 -16.907 16.901 1.00 78.25 269 GLY A CA 1
ATOM 2168 C C . GLY A 1 269 ? -6.924 -15.397 17.049 1.00 78.25 269 GLY A C 1
ATOM 2169 O O . GLY A 1 269 ? -7.054 -14.910 18.169 1.00 78.25 269 GLY A O 1
ATOM 2170 N N . ALA A 1 270 ? -7.023 -14.655 15.943 1.00 73.69 270 ALA A N 1
ATOM 2171 C CA . ALA A 1 270 ? -7.290 -13.216 15.958 1.00 73.69 270 ALA A CA 1
ATOM 2172 C C . ALA A 1 270 ? -8.666 -12.864 16.553 1.00 73.69 270 ALA A C 1
ATOM 2174 O O . ALA A 1 270 ? -8.809 -11.820 17.187 1.00 73.69 270 ALA A O 1
ATOM 2175 N N . MET A 1 271 ? -9.678 -13.714 16.358 1.00 72.56 271 MET A N 1
ATOM 2176 C CA . MET A 1 271 ? -11.028 -13.504 16.899 1.00 72.56 271 MET A CA 1
ATOM 2177 C C . MET A 1 271 ? -11.156 -13.914 18.372 1.00 72.56 271 MET A C 1
ATOM 2179 O O . MET A 1 271 ? -11.955 -13.320 19.101 1.00 72.56 271 MET A O 1
ATOM 2183 N N . ALA A 1 272 ? -10.379 -14.911 18.803 1.00 68.56 272 ALA A N 1
ATOM 2184 C CA . ALA A 1 272 ? -10.340 -15.407 20.176 1.00 68.56 272 ALA A CA 1
ATOM 2185 C C . ALA A 1 272 ? -9.399 -14.594 21.080 1.00 68.56 272 ALA A C 1
ATOM 2187 O O . ALA A 1 272 ? -9.609 -14.538 22.292 1.00 68.56 272 ALA A O 1
ATOM 2188 N N . ALA A 1 273 ? -8.373 -13.953 20.514 1.00 60.00 273 ALA A N 1
ATOM 2189 C CA . ALA A 1 273 ? -7.423 -13.144 21.264 1.00 60.00 273 ALA A CA 1
ATOM 2190 C C . ALA A 1 273 ? -8.082 -11.862 21.804 1.00 60.00 273 ALA A C 1
ATOM 2192 O O . ALA A 1 273 ? -8.223 -10.852 21.117 1.00 60.00 273 ALA A O 1
ATOM 2193 N N . THR A 1 274 ? -8.433 -11.884 23.088 1.00 52.34 274 THR A N 1
ATOM 2194 C CA . THR A 1 274 ? -8.810 -10.705 23.886 1.00 52.34 274 THR A CA 1
ATOM 2195 C C . THR A 1 274 ? -7.602 -9.889 24.355 1.00 52.34 274 THR A C 1
ATOM 2197 O O . THR A 1 274 ? -7.760 -8.727 24.730 1.00 52.34 274 THR A O 1
ATOM 2200 N N . ALA A 1 275 ? -6.397 -10.468 24.324 1.00 52.34 275 ALA A N 1
ATOM 2201 C CA . ALA A 1 275 ? -5.167 -9.840 24.796 1.00 52.34 275 ALA A CA 1
ATOM 2202 C C . ALA A 1 275 ? -4.412 -9.171 23.640 1.00 52.34 275 ALA A C 1
ATOM 2204 O O . ALA A 1 275 ? -3.587 -9.775 22.959 1.00 52.34 275 ALA A O 1
ATOM 2205 N N . GLN A 1 276 ? -4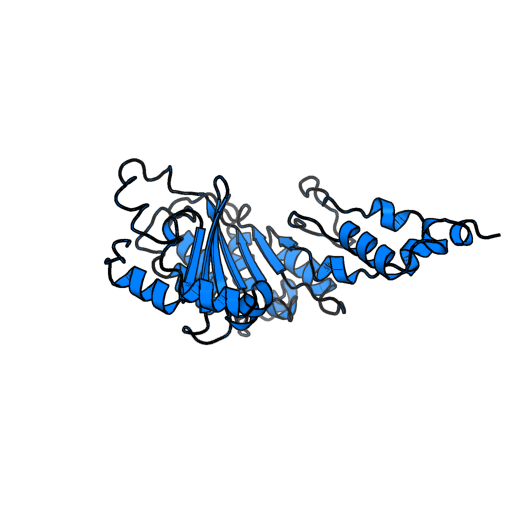.717 -7.898 23.423 1.00 63.16 276 GLN A N 1
ATOM 2206 C CA . GLN A 1 276 ? -3.998 -7.032 22.498 1.00 63.16 276 GLN A CA 1
ATOM 2207 C C . GLN A 1 276 ? -3.242 -5.999 23.318 1.00 63.16 276 GLN A C 1
ATOM 2209 O O . GLN A 1 276 ? -3.832 -5.354 24.187 1.00 63.16 276 GLN A O 1
ATOM 2214 N N . THR A 1 277 ? -1.952 -5.837 23.048 1.00 69.88 277 THR A N 1
ATOM 2215 C CA . THR A 1 277 ? -1.171 -4.785 23.695 1.00 69.88 277 THR A CA 1
ATOM 2216 C C . THR A 1 277 ? -1.449 -3.448 23.008 1.00 69.88 277 THR A C 1
ATOM 2218 O O . THR A 1 277 ? -1.962 -3.389 21.883 1.00 69.88 277 THR A O 1
ATOM 2221 N N . ALA A 1 278 ? -1.074 -2.351 23.666 1.00 67.38 278 ALA A N 1
ATOM 2222 C CA . ALA A 1 278 ? -1.068 -1.034 23.030 1.00 67.38 278 ALA A CA 1
ATOM 2223 C C . ALA A 1 278 ? -0.162 -1.004 21.780 1.00 67.38 278 ALA A C 1
ATOM 2225 O O . ALA A 1 278 ? -0.403 -0.239 20.851 1.00 67.38 278 ALA A O 1
ATOM 2226 N N . GLU A 1 279 ? 0.863 -1.859 21.735 1.00 75.25 279 GLU A N 1
ATOM 2227 C CA . GLU A 1 279 ? 1.853 -1.886 20.658 1.00 75.25 279 GLU A CA 1
ATOM 2228 C C . GLU A 1 279 ? 1.416 -2.712 19.452 1.00 75.25 279 GLU A C 1
ATOM 2230 O O . GLU A 1 279 ? 1.744 -2.358 18.323 1.00 75.25 279 GLU A O 1
ATOM 2235 N N . ARG A 1 280 ? 0.693 -3.818 19.649 1.00 82.19 280 ARG A N 1
ATOM 2236 C CA . ARG A 1 280 ? 0.259 -4.676 18.544 1.00 82.19 280 ARG A CA 1
ATOM 2237 C C . ARG A 1 280 ? -1.009 -5.433 18.901 1.00 82.19 280 ARG A C 1
ATOM 2239 O O . ARG A 1 280 ? -1.131 -6.001 19.986 1.00 82.19 280 ARG A O 1
ATOM 2246 N N . GLY A 1 281 ? -1.927 -5.501 17.947 1.00 83.44 281 GLY A N 1
ATOM 2247 C CA . GLY A 1 281 ? -3.163 -6.246 18.122 1.00 83.44 281 GLY A CA 1
ATOM 2248 C C . GLY A 1 281 ? -3.998 -6.339 16.857 1.00 83.44 281 GLY A C 1
ATOM 2249 O O . GLY A 1 281 ? -3.733 -5.670 15.858 1.00 83.44 281 GLY A O 1
ATOM 2250 N N . CYS A 1 282 ? -5.009 -7.201 16.906 1.00 86.88 282 CYS A N 1
ATOM 2251 C CA . CYS A 1 282 ? -6.028 -7.309 15.873 1.00 86.88 282 CYS A CA 1
ATOM 2252 C C . CYS A 1 282 ? -7.349 -7.832 16.444 1.00 86.88 282 CYS A C 1
ATOM 2254 O O . CYS A 1 282 ? -7.328 -8.771 17.238 1.00 86.88 282 CYS A O 1
ATOM 2256 N N . CYS A 1 283 ? -8.484 -7.258 16.052 1.00 85.88 283 CYS A N 1
ATOM 2257 C CA . CYS A 1 283 ? -9.832 -7.742 16.395 1.00 85.88 283 CYS A CA 1
ATOM 2258 C C . CYS A 1 283 ? -10.783 -7.566 15.214 1.00 85.88 283 CYS A C 1
ATOM 2260 O O . CYS A 1 283 ? -10.458 -6.882 14.247 1.00 85.88 283 CYS A O 1
ATOM 2262 N N . SER A 1 284 ? -11.991 -8.128 15.301 1.00 88.81 284 SER A N 1
ATOM 2263 C CA . SER A 1 284 ? -13.052 -7.763 14.354 1.00 88.81 284 SER A CA 1
ATOM 2264 C C . SER A 1 284 ? -13.411 -6.276 14.466 1.00 88.81 284 SER A C 1
ATOM 2266 O O . SER A 1 284 ? -13.331 -5.676 15.546 1.00 88.81 284 SER A O 1
ATOM 2268 N N . LEU A 1 285 ? -13.879 -5.689 13.365 1.00 89.00 285 LEU A N 1
ATOM 2269 C CA . LEU A 1 285 ? -14.373 -4.310 13.341 1.00 89.00 285 LEU A CA 1
ATOM 2270 C C . LEU A 1 285 ? -15.543 -4.101 14.314 1.00 89.00 285 LEU A C 1
ATOM 2272 O O . LEU A 1 285 ? -15.598 -3.086 15.001 1.00 89.00 285 LEU A O 1
ATOM 2276 N N . VAL A 1 286 ? -16.433 -5.086 14.456 1.00 88.56 286 VAL A N 1
ATOM 2277 C CA . VAL A 1 286 ? -17.550 -5.027 15.414 1.00 88.56 286 VAL A CA 1
ATOM 2278 C C . VAL A 1 286 ? -17.045 -4.970 16.859 1.00 88.56 286 VAL A C 1
ATOM 2280 O O . VAL A 1 286 ? -17.537 -4.169 17.655 1.00 88.56 286 VAL A O 1
ATOM 2283 N N . GLN A 1 287 ? -16.056 -5.795 17.220 1.00 83.81 287 GLN A N 1
ATOM 2284 C CA . GLN A 1 287 ? -15.431 -5.727 18.546 1.00 83.81 287 GLN A CA 1
ATOM 2285 C C . GLN A 1 287 ? -14.719 -4.387 18.747 1.00 83.81 287 GLN A C 1
ATOM 2287 O O . GLN A 1 287 ? -14.825 -3.810 19.829 1.00 83.81 287 GLN A O 1
ATOM 2292 N N . TYR A 1 288 ? -14.038 -3.877 17.716 1.00 82.44 288 TYR A N 1
ATOM 2293 C CA . TYR A 1 288 ? -13.396 -2.566 17.755 1.00 82.44 288 TYR A CA 1
ATOM 2294 C C . TYR A 1 288 ? -14.412 -1.445 18.038 1.00 82.44 288 TYR A C 1
ATOM 2296 O O . TYR A 1 288 ? -14.222 -0.675 18.978 1.00 82.44 288 TYR A O 1
ATOM 2304 N N . GLU A 1 289 ? -15.519 -1.384 17.292 1.00 80.88 289 GLU A N 1
ATOM 2305 C CA . GLU A 1 289 ? -16.583 -0.387 17.480 1.00 80.88 289 GLU A CA 1
ATOM 2306 C C . GLU A 1 289 ? -17.239 -0.515 18.863 1.00 80.88 289 GLU A C 1
ATOM 2308 O O . GLU A 1 289 ? -17.407 0.482 19.566 1.00 80.88 289 GLU A O 1
ATOM 2313 N N . ARG A 1 290 ? -17.554 -1.739 19.311 1.00 79.31 290 ARG A N 1
ATOM 2314 C CA . ARG A 1 290 ? -18.103 -1.969 20.661 1.00 79.31 290 ARG A CA 1
ATOM 2315 C C . ARG A 1 290 ? -17.160 -1.458 21.738 1.00 79.31 290 ARG A C 1
ATOM 2317 O O . ARG A 1 290 ? -17.600 -0.807 22.679 1.00 79.31 290 ARG A O 1
ATOM 2324 N N . ARG A 1 291 ? -15.867 -1.727 21.600 1.00 72.88 291 ARG A N 1
ATOM 2325 C CA . ARG A 1 291 ? -14.833 -1.278 22.533 1.00 72.88 291 ARG A CA 1
ATOM 2326 C C . ARG A 1 291 ? -14.675 0.243 22.525 1.00 72.88 291 ARG A C 1
ATOM 2328 O O . ARG A 1 291 ? -14.550 0.845 23.586 1.00 72.88 291 ARG A O 1
ATOM 2335 N N . TRP A 1 292 ? -14.747 0.857 21.344 1.00 69.88 292 TRP A N 1
ATOM 2336 C CA . TRP A 1 292 ? -14.727 2.309 21.178 1.00 69.88 292 TRP A CA 1
ATOM 2337 C C . TRP A 1 292 ? -15.931 2.989 21.847 1.00 69.88 292 TRP A C 1
ATOM 2339 O O . TRP A 1 292 ? -15.772 4.004 22.519 1.00 69.88 292 TRP A O 1
ATOM 2349 N N . HIS A 1 293 ? -17.131 2.417 21.711 1.00 68.12 293 HIS A N 1
ATOM 2350 C CA . HIS A 1 293 ? -18.368 3.022 22.217 1.00 68.12 293 HIS A CA 1
ATOM 2351 C C . HIS A 1 293 ? -18.711 2.669 23.674 1.00 68.12 293 HIS A C 1
ATOM 2353 O O . HIS A 1 293 ? -19.376 3.456 24.342 1.00 68.12 293 HIS A O 1
ATOM 2359 N N . SER A 1 294 ? -18.290 1.508 24.180 1.00 63.00 294 SER A N 1
ATOM 2360 C CA . SER A 1 294 ? -18.678 1.026 25.518 1.00 63.00 294 SER A CA 1
ATOM 2361 C C . SER A 1 294 ? -17.870 1.625 26.670 1.00 63.00 294 SER A C 1
ATOM 2363 O O . SER A 1 294 ? -18.300 1.520 27.819 1.00 63.00 294 SER A O 1
ATOM 2365 N N . GLY A 1 295 ? -16.683 2.187 26.407 1.00 54.34 295 GLY A N 1
ATOM 2366 C CA . GLY A 1 295 ? -15.773 2.702 27.441 1.00 54.34 295 GLY A CA 1
ATOM 2367 C C . GLY A 1 295 ? -15.322 1.669 28.491 1.00 54.34 295 GLY A C 1
ATOM 2368 O O . GLY A 1 295 ? -14.601 2.021 29.424 1.00 54.34 295 GLY A O 1
ATOM 2369 N N . SER A 1 296 ? -15.728 0.404 28.352 1.00 45.84 296 SER A N 1
ATOM 2370 C CA . SER A 1 296 ? -15.530 -0.694 29.297 1.00 45.84 296 SER A CA 1
ATOM 2371 C C . SER A 1 296 ? -14.779 -1.821 28.594 1.00 45.84 296 SER A C 1
ATOM 2373 O O . SER A 1 296 ? -15.050 -2.156 27.443 1.00 45.84 296 SER A O 1
ATOM 2375 N N . TRP A 1 297 ? -13.759 -2.346 29.266 1.00 50.50 297 TRP A N 1
ATOM 2376 C CA . TRP A 1 297 ? -12.784 -3.261 28.680 1.00 50.50 297 TRP A CA 1
ATOM 2377 C C . TRP A 1 297 ? -12.770 -4.577 29.453 1.00 50.50 297 TRP A C 1
ATOM 2379 O O . TRP A 1 297 ? -13.087 -4.564 30.645 1.00 50.50 297 TRP A O 1
ATOM 2389 N N . PRO A 1 298 ? -12.393 -5.702 28.810 1.00 42.66 298 PRO A N 1
ATOM 2390 C CA . PRO A 1 298 ? -12.127 -6.938 29.527 1.00 42.66 298 PRO A CA 1
ATOM 2391 C C . PRO A 1 298 ? -11.031 -6.650 30.553 1.00 42.66 298 PRO A C 1
ATOM 2393 O O . PRO A 1 298 ? -9.893 -6.354 30.192 1.00 42.66 298 PRO A O 1
ATOM 2396 N N . THR A 1 299 ? -11.380 -6.684 31.833 1.00 38.97 299 THR A N 1
ATOM 2397 C CA . THR A 1 299 ? -10.389 -6.819 32.896 1.00 38.97 299 THR A CA 1
ATOM 2398 C C . THR A 1 299 ? -9.721 -8.166 32.665 1.00 38.97 299 THR A C 1
ATOM 2400 O O . THR A 1 299 ? -10.417 -9.182 32.673 1.00 38.97 299 THR A O 1
ATOM 2403 N N . GLY A 1 300 ? -8.426 -8.157 32.346 1.00 41.53 300 GLY A N 1
ATOM 2404 C CA . GLY A 1 300 ? -7.674 -9.370 32.031 1.00 41.53 300 GLY A CA 1
ATOM 2405 C C . GLY A 1 300 ? -7.904 -10.467 33.072 1.00 41.53 300 GLY A C 1
ATOM 2406 O O . GLY A 1 300 ? -7.932 -10.184 34.271 1.00 41.53 300 GLY A O 1
ATOM 2407 N N . GLY A 1 301 ? -8.112 -11.686 32.577 1.00 33.09 301 GLY A N 1
ATOM 2408 C CA . GLY A 1 301 ? -7.871 -12.917 33.326 1.00 33.09 301 GLY A CA 1
ATOM 2409 C C . GLY A 1 301 ? -6.438 -13.371 33.111 1.00 33.09 301 GLY A C 1
ATOM 2410 O O . GLY A 1 301 ? -5.900 -13.069 32.020 1.00 33.09 301 GLY A O 1
#

pLDDT: mean 81.0, std 15.58, range [33.09, 98.06]

Sequence (301 aa):
MDPQLQSPFFSRLPGELRDQIWTYALTSSDAIVDPTIPPYPRTNFQPKPSLGVSLLRTCKRIHAEISVAPLYSRNRFRFTNAHTMHHFLSANRDNPAPIVDVEIDMREVTDANAHNERELIRYLSWTREDDVLWAQKLGGLCVDAPHLKTLRLNIERWRFSESLRTVQLVQDILRGPRNLDHCIVTGADGSEILFGAKEKYIDKWGPVIFTGIMLFGKLAGLVQWIAGCVRGEKDQMIVRWSKEKKAVSLEVICKEAFTQEFGWAGYEGAMAATAQTAERGCCSLVQYERRWHSGSWPTGG